Protein AF-A0A1Y3N6Y4-F1 (afdb_monomer_lite)

Structure (mmCIF, N/CA/C/O backbone):
data_AF-A0A1Y3N6Y4-F1
#
_entry.id   AF-A0A1Y3N6Y4-F1
#
loop_
_atom_site.group_PDB
_atom_site.id
_atom_site.type_symbol
_atom_site.label_atom_id
_atom_site.label_alt_id
_atom_site.label_comp_id
_atom_site.label_asym_id
_atom_site.label_entity_id
_atom_site.label_seq_id
_atom_site.pdbx_PDB_ins_code
_atom_site.Cartn_x
_atom_site.Cartn_y
_atom_site.Cartn_z
_atom_site.occupancy
_atom_site.B_iso_or_equiv
_atom_site.auth_seq_id
_atom_site.auth_comp_id
_atom_site.auth_asym_id
_atom_site.auth_atom_id
_atom_site.pdbx_PDB_model_num
ATOM 1 N N . MET A 1 1 ? 40.272 0.546 -29.015 1.00 44.47 1 MET A N 1
ATOM 2 C CA . MET A 1 1 ? 39.898 -0.706 -29.708 1.00 44.47 1 MET A CA 1
ATOM 3 C C . MET A 1 1 ? 39.137 -0.300 -30.964 1.00 44.47 1 MET A C 1
ATOM 5 O O . MET A 1 1 ? 38.100 0.332 -30.826 1.00 44.47 1 MET A O 1
ATOM 9 N N . LEU A 1 2 ? 39.699 -0.523 -32.156 1.00 45.53 2 LEU A N 1
ATOM 10 C CA . LEU A 1 2 ? 39.074 -0.150 -33.434 1.00 45.53 2 LEU A CA 1
ATOM 11 C C . LEU A 1 2 ? 37.822 -1.008 -33.664 1.00 45.53 2 LEU A C 1
ATOM 13 O O . LEU A 1 2 ? 37.915 -2.234 -33.683 1.00 45.53 2 LEU A O 1
ATOM 17 N N . ASN A 1 3 ? 36.656 -0.377 -33.812 1.00 55.53 3 ASN A N 1
ATOM 18 C CA . ASN A 1 3 ? 35.416 -1.076 -34.135 1.00 55.53 3 ASN A CA 1
ATOM 19 C C . ASN A 1 3 ? 35.205 -1.036 -35.651 1.00 55.53 3 ASN A C 1
ATOM 21 O O . ASN A 1 3 ? 34.900 0.015 -36.209 1.00 55.53 3 ASN A O 1
ATOM 25 N N . ILE A 1 4 ? 35.362 -2.187 -36.309 1.00 64.62 4 ILE A N 1
ATOM 26 C CA . ILE A 1 4 ? 35.275 -2.342 -37.774 1.00 64.62 4 ILE A CA 1
ATOM 27 C C . ILE A 1 4 ? 33.942 -1.816 -38.337 1.00 64.62 4 ILE A C 1
ATOM 29 O O . ILE A 1 4 ? 33.882 -1.393 -39.485 1.00 64.62 4 ILE A O 1
ATOM 33 N N . LYS A 1 5 ? 32.879 -1.771 -37.524 1.00 63.41 5 LYS A N 1
ATOM 34 C CA . LYS A 1 5 ? 31.564 -1.248 -37.927 1.00 63.41 5 LYS A CA 1
ATOM 35 C C . LYS A 1 5 ? 31.544 0.255 -38.235 1.00 63.41 5 LYS A C 1
ATOM 37 O O . LYS A 1 5 ? 30.592 0.709 -38.857 1.00 63.41 5 LYS A O 1
ATOM 42 N N . ASN A 1 6 ? 32.563 1.001 -37.811 1.00 61.62 6 ASN A N 1
ATOM 43 C CA . ASN A 1 6 ? 32.658 2.448 -38.022 1.00 61.62 6 ASN A CA 1
ATOM 44 C C . ASN A 1 6 ? 33.481 2.814 -39.269 1.00 61.62 6 ASN A C 1
ATOM 46 O O . ASN A 1 6 ? 33.721 3.995 -39.510 1.00 61.62 6 ASN A O 1
ATOM 50 N N . LEU A 1 7 ? 33.944 1.816 -40.030 1.00 70.38 7 LEU A N 1
ATOM 51 C CA . LEU A 1 7 ? 34.684 2.018 -41.269 1.00 70.38 7 LEU A CA 1
ATOM 52 C C . LEU A 1 7 ? 33.708 2.054 -42.444 1.00 70.38 7 LEU A C 1
ATOM 54 O O . LEU A 1 7 ? 32.977 1.091 -42.681 1.00 70.38 7 LEU A O 1
ATOM 58 N N . MET A 1 8 ? 33.711 3.155 -43.191 1.00 73.81 8 MET A N 1
ATOM 59 C CA . MET A 1 8 ? 33.055 3.214 -44.497 1.00 73.81 8 MET A CA 1
ATOM 60 C C . MET A 1 8 ? 34.113 3.037 -45.574 1.00 73.81 8 MET A C 1
ATOM 62 O O . MET A 1 8 ? 34.972 3.897 -45.730 1.00 73.81 8 MET A O 1
ATOM 66 N N . PHE A 1 9 ? 34.050 1.931 -46.308 1.00 75.31 9 PHE A N 1
ATOM 67 C CA . PHE A 1 9 ? 34.913 1.707 -47.463 1.00 75.31 9 PHE A CA 1
ATOM 68 C C . PHE A 1 9 ? 34.313 2.386 -48.686 1.00 75.31 9 PHE A C 1
ATOM 70 O O . PHE A 1 9 ? 33.106 2.283 -48.930 1.00 75.31 9 PHE A O 1
ATOM 77 N N . PHE A 1 10 ? 35.151 3.057 -49.462 1.00 75.38 10 PHE A N 1
ATOM 78 C CA . PHE A 1 10 ? 34.744 3.667 -50.719 1.00 75.38 10 PHE A CA 1
ATOM 79 C C . PHE A 1 10 ? 35.760 3.346 -51.810 1.00 75.38 10 PHE A C 1
ATOM 81 O O . PHE A 1 10 ? 36.946 3.144 -51.551 1.00 75.38 10 PHE A O 1
ATOM 88 N N . LYS A 1 11 ? 35.268 3.280 -53.046 1.00 80.00 11 LYS A N 1
ATOM 89 C CA . LYS A 1 11 ? 36.078 3.041 -54.234 1.00 80.00 11 LYS A CA 1
ATOM 90 C C . LYS A 1 11 ? 35.907 4.210 -55.186 1.00 80.00 11 LYS A C 1
ATOM 92 O O . LYS A 1 11 ? 34.785 4.606 -55.499 1.00 80.00 11 LYS A O 1
ATOM 97 N N . LEU A 1 12 ? 37.029 4.759 -55.622 1.00 75.12 12 LEU A N 1
ATOM 98 C CA . LEU A 1 12 ? 37.079 5.808 -56.622 1.00 75.12 12 LEU A CA 1
ATOM 99 C C . LEU A 1 12 ? 37.085 5.160 -58.004 1.00 75.12 12 LEU A C 1
ATOM 101 O O . LEU A 1 12 ? 37.976 4.381 -58.339 1.00 75.12 12 LEU A O 1
ATOM 105 N N . GLU A 1 13 ? 36.073 5.487 -58.800 1.00 77.50 13 GLU A N 1
ATOM 106 C CA . GLU A 1 13 ? 35.940 5.037 -60.181 1.00 77.50 13 GLU A CA 1
ATOM 107 C C . GLU A 1 13 ? 35.830 6.266 -61.082 1.00 77.50 13 GLU A C 1
ATOM 109 O O . GLU A 1 13 ? 35.115 7.220 -60.770 1.00 77.50 13 GLU A O 1
ATOM 114 N N . MET A 1 14 ? 36.570 6.262 -62.190 1.00 77.31 14 MET A N 1
ATOM 115 C CA . MET A 1 14 ? 36.505 7.324 -63.188 1.00 77.31 14 MET A CA 1
ATOM 116 C C . MET A 1 14 ? 35.692 6.870 -64.387 1.00 77.31 14 MET A C 1
ATOM 118 O O . MET A 1 14 ? 35.867 5.766 -64.893 1.00 77.31 14 MET A O 1
ATOM 122 N N . ASN A 1 15 ? 34.810 7.757 -64.840 1.00 74.19 15 ASN A N 1
ATOM 123 C CA . ASN A 1 15 ? 33.942 7.495 -65.980 1.00 74.19 15 ASN A CA 1
ATOM 124 C C . ASN A 1 15 ? 34.682 7.649 -67.324 1.00 74.19 15 ASN A C 1
ATOM 126 O O . ASN A 1 15 ? 34.325 7.000 -68.300 1.00 74.19 15 ASN A O 1
ATOM 130 N N . ASP A 1 16 ? 35.727 8.485 -67.378 1.00 72.56 16 ASP A N 1
ATOM 131 C CA . ASP A 1 16 ? 36.576 8.667 -68.562 1.00 72.56 16 ASP A CA 1
ATOM 132 C C . ASP A 1 16 ? 37.909 7.932 -68.383 1.00 72.56 16 ASP A C 1
ATOM 134 O O . ASP A 1 16 ? 38.887 8.470 -67.862 1.00 72.56 16 ASP A O 1
ATOM 138 N N . THR A 1 17 ? 37.933 6.670 -68.803 1.00 75.00 17 THR A N 1
ATOM 139 C CA . THR A 1 17 ? 39.130 5.821 -68.738 1.00 75.00 17 THR A CA 1
ATOM 140 C C . THR A 1 17 ? 40.128 6.091 -69.865 1.00 75.00 17 THR A C 1
ATOM 142 O O . THR A 1 17 ? 41.213 5.518 -69.848 1.00 75.00 17 THR A O 1
ATOM 145 N N . TYR A 1 18 ? 39.769 6.898 -70.872 1.00 71.44 18 TYR A N 1
ATOM 146 C CA . TYR A 1 18 ? 40.630 7.156 -72.032 1.00 71.44 18 TYR A CA 1
ATOM 147 C C . TYR A 1 18 ? 41.532 8.367 -71.816 1.00 71.44 18 TYR A C 1
ATOM 149 O O . TYR A 1 18 ? 42.693 8.341 -72.221 1.00 71.44 18 TYR A O 1
ATOM 157 N N . ASN A 1 19 ? 41.013 9.411 -71.167 1.00 72.50 19 ASN A N 1
ATOM 158 C CA . ASN A 1 19 ? 41.746 10.663 -70.973 1.00 72.50 19 ASN A CA 1
ATOM 159 C C . ASN A 1 19 ? 42.330 10.815 -69.569 1.00 72.50 19 ASN A C 1
ATOM 161 O O . ASN A 1 19 ? 42.975 11.823 -69.279 1.00 72.50 19 ASN A O 1
ATOM 165 N N . THR A 1 20 ? 42.097 9.861 -68.665 1.00 68.06 20 THR A N 1
ATOM 166 C CA . THR A 1 20 ? 42.632 9.939 -67.306 1.00 68.06 20 THR A CA 1
ATOM 167 C C . THR A 1 20 ? 43.197 8.611 -66.832 1.00 68.06 20 THR A C 1
ATOM 169 O O . THR A 1 20 ? 42.613 7.550 -67.027 1.00 68.06 20 THR A O 1
ATOM 172 N N . GLU A 1 21 ? 44.349 8.689 -66.171 1.00 74.69 21 GLU A N 1
ATOM 173 C CA . GLU A 1 21 ? 45.036 7.554 -65.569 1.00 74.69 21 GLU A CA 1
ATOM 174 C C . GLU A 1 21 ? 45.187 7.815 -64.064 1.00 74.69 21 GLU A C 1
ATOM 176 O O . GLU A 1 21 ? 45.901 8.731 -63.650 1.00 74.69 21 GLU A O 1
ATOM 181 N N . ILE A 1 22 ? 44.515 7.014 -63.231 1.00 69.44 22 ILE A N 1
ATOM 182 C CA . ILE A 1 22 ? 44.692 7.067 -61.775 1.00 69.44 22 ILE A CA 1
ATOM 183 C C . ILE A 1 22 ? 45.918 6.232 -61.411 1.00 69.44 22 ILE A C 1
ATOM 185 O O . ILE A 1 22 ? 45.935 5.018 -61.612 1.00 69.44 22 ILE A O 1
ATOM 189 N N . LYS A 1 23 ? 46.939 6.868 -60.832 1.00 66.12 23 LYS A N 1
ATOM 190 C CA . LYS A 1 23 ? 48.131 6.180 -60.312 1.00 66.12 23 LYS A CA 1
ATOM 191 C C . LYS A 1 23 ? 48.070 6.106 -58.792 1.00 66.12 23 LYS A C 1
ATOM 193 O O . LYS A 1 23 ? 48.340 7.095 -58.115 1.00 66.12 23 LYS A O 1
ATOM 198 N N . GLY A 1 24 ? 47.731 4.934 -58.260 1.00 72.06 24 GLY A N 1
ATOM 199 C CA . GLY A 1 24 ? 47.673 4.686 -56.818 1.00 72.06 24 GLY A CA 1
ATOM 200 C C . GLY A 1 24 ? 46.614 3.658 -56.429 1.00 72.06 24 GLY A C 1
ATOM 201 O O . GLY A 1 24 ? 46.057 2.973 -57.283 1.00 72.06 24 GLY A O 1
ATOM 202 N N . GLN A 1 25 ? 46.349 3.552 -55.126 1.00 72.69 25 GLN A N 1
ATOM 203 C CA . GLN A 1 25 ? 45.222 2.773 -54.614 1.00 72.69 25 GLN A CA 1
ATOM 204 C C . GLN A 1 25 ? 43.909 3.513 -54.906 1.00 72.69 25 GLN A C 1
ATOM 206 O O . GLN A 1 25 ? 43.821 4.723 -54.719 1.00 72.69 25 GLN A O 1
ATOM 211 N N . THR A 1 26 ? 42.901 2.789 -55.394 1.00 77.75 26 THR A N 1
ATOM 212 C CA . THR A 1 26 ? 41.562 3.326 -55.710 1.00 77.75 26 THR A CA 1
ATOM 213 C C . THR A 1 26 ? 40.536 3.049 -54.615 1.00 77.75 26 THR A C 1
ATOM 215 O O . THR A 1 26 ? 39.410 3.529 -54.697 1.00 77.75 26 THR A O 1
ATOM 218 N N . GLU A 1 27 ? 40.899 2.237 -53.627 1.00 80.00 27 GLU A N 1
ATOM 219 C CA . GLU A 1 27 ? 40.059 1.848 -52.498 1.00 80.00 27 GLU A CA 1
ATOM 220 C C . GLU A 1 27 ? 40.639 2.458 -51.227 1.00 80.00 27 GLU A C 1
ATOM 222 O O . GLU A 1 27 ? 41.848 2.367 -51.006 1.00 80.00 27 GLU A O 1
ATOM 227 N N . ASP A 1 28 ? 39.786 3.071 -50.410 1.00 81.81 28 ASP A N 1
ATOM 228 C CA . ASP A 1 28 ? 40.176 3.645 -49.122 1.00 81.81 28 ASP A CA 1
ATOM 229 C C . ASP A 1 28 ? 39.022 3.561 -48.111 1.00 81.81 28 ASP A C 1
ATOM 231 O O . ASP A 1 28 ? 37.945 3.016 -48.401 1.00 81.81 28 ASP A O 1
ATOM 235 N N . TYR A 1 29 ? 39.247 4.078 -46.906 1.00 76.12 29 TYR A N 1
ATOM 236 C CA . TYR A 1 29 ? 38.281 4.062 -45.822 1.00 76.12 29 TYR A CA 1
ATOM 237 C C . TYR A 1 29 ? 38.124 5.429 -45.151 1.00 76.12 29 TYR A C 1
ATOM 239 O O . TYR A 1 29 ? 39.061 6.202 -44.964 1.00 76.12 29 TYR A O 1
ATOM 247 N N . CYS A 1 30 ? 36.900 5.714 -44.720 1.00 73.50 30 CYS A N 1
ATOM 248 C CA . CYS A 1 30 ? 36.637 6.767 -43.753 1.00 73.50 30 CYS A CA 1
ATOM 249 C C . CYS A 1 30 ? 36.581 6.165 -42.352 1.00 73.50 30 CYS A C 1
ATOM 251 O O . CYS A 1 30 ? 35.946 5.127 -42.138 1.00 73.50 30 CYS A O 1
ATOM 253 N N . PHE A 1 31 ? 37.211 6.845 -41.398 1.00 69.44 31 PHE A N 1
ATOM 254 C CA . PHE A 1 31 ? 37.114 6.541 -39.979 1.00 69.44 31 PHE A CA 1
ATOM 255 C C . PHE A 1 31 ? 36.427 7.706 -39.260 1.00 69.44 31 PHE A C 1
ATOM 257 O O . PHE A 1 31 ? 36.941 8.825 -39.212 1.00 69.44 31 PHE A O 1
ATOM 264 N N . GLU A 1 32 ? 35.242 7.436 -38.707 1.00 76.75 32 GLU A N 1
ATOM 265 C CA . GLU A 1 32 ? 34.380 8.441 -38.072 1.00 76.75 32 GLU A CA 1
ATOM 266 C C . GLU A 1 32 ? 34.060 9.615 -39.020 1.00 76.75 32 GLU A C 1
ATOM 268 O O . GLU A 1 32 ? 33.316 9.445 -39.982 1.00 76.75 32 GLU A O 1
ATOM 273 N N . THR A 1 33 ? 34.598 10.810 -38.756 1.00 70.19 33 THR A N 1
ATOM 274 C CA . THR A 1 33 ? 34.368 12.033 -39.547 1.00 70.19 33 THR A CA 1
ATOM 275 C C . THR A 1 33 ? 35.550 12.412 -40.435 1.00 70.19 33 THR A C 1
ATOM 277 O O . THR A 1 33 ? 35.517 13.456 -41.088 1.00 70.19 33 THR A O 1
ATOM 280 N N . LYS A 1 34 ? 36.604 11.591 -40.464 1.00 67.31 34 LYS A N 1
ATOM 281 C CA . LYS A 1 34 ? 37.800 11.829 -41.272 1.00 67.31 34 LYS A CA 1
ATOM 282 C C . LYS A 1 34 ? 37.919 10.738 -42.325 1.00 67.31 34 LYS A C 1
ATOM 284 O O . LYS A 1 34 ? 37.966 9.556 -42.002 1.00 67.31 34 LYS A O 1
ATOM 289 N N . CYS A 1 35 ? 37.977 11.144 -43.583 1.00 69.50 35 CYS A N 1
ATOM 290 C CA . CYS A 1 35 ? 38.334 10.256 -44.677 1.00 69.50 35 CYS A CA 1
ATOM 291 C C . CYS A 1 35 ? 39.804 10.485 -45.000 1.00 69.50 35 CYS A C 1
ATOM 293 O O . CYS A 1 35 ? 40.203 11.624 -45.258 1.00 69.50 35 CYS A O 1
ATOM 295 N N . GLU A 1 36 ? 40.602 9.423 -44.954 1.00 71.12 36 GLU A N 1
ATOM 296 C CA . GLU A 1 36 ? 41.909 9.451 -45.594 1.00 71.12 36 GLU A CA 1
ATOM 297 C C . GLU A 1 36 ? 41.654 9.227 -47.084 1.00 71.12 36 GLU A C 1
ATOM 299 O O . GLU A 1 36 ? 40.855 8.379 -47.475 1.00 71.12 36 GLU A O 1
ATOM 304 N N . LEU A 1 37 ? 42.206 10.113 -47.909 1.00 72.00 37 LEU A N 1
ATOM 305 C CA . LEU A 1 37 ? 42.212 9.911 -49.348 1.00 72.00 37 LEU A CA 1
ATOM 306 C C . LEU A 1 37 ? 43.508 9.187 -49.704 1.00 72.00 37 LEU A C 1
ATOM 308 O O . LEU A 1 37 ? 44.543 9.498 -49.094 1.00 72.00 37 LEU A O 1
ATOM 312 N N . PRO A 1 38 ? 43.491 8.314 -50.729 1.00 68.75 38 PRO A N 1
ATOM 313 C CA . PRO A 1 38 ? 44.690 7.620 -51.143 1.00 68.75 38 PRO A CA 1
ATOM 314 C C . PRO A 1 38 ? 45.782 8.632 -51.448 1.00 68.75 38 PRO A C 1
ATOM 316 O O . PRO A 1 38 ? 45.531 9.704 -52.005 1.00 68.75 38 PRO A O 1
ATOM 319 N N . ASN A 1 39 ? 47.017 8.296 -51.090 1.00 60.59 39 ASN A N 1
ATOM 320 C CA . ASN A 1 39 ? 48.148 9.171 -51.349 1.00 60.59 39 ASN A CA 1
ATOM 321 C C . ASN A 1 39 ? 48.461 9.182 -52.855 1.00 60.59 39 ASN A C 1
ATOM 323 O O . ASN A 1 39 ? 49.295 8.419 -53.350 1.00 60.59 39 ASN A O 1
ATOM 327 N N . PHE A 1 40 ? 47.753 10.030 -53.597 1.00 65.88 40 PHE A N 1
ATOM 328 C CA . PHE A 1 40 ? 47.981 10.253 -55.015 1.00 65.88 40 PHE A CA 1
ATOM 329 C C . PHE A 1 40 ? 49.232 11.116 -55.180 1.00 65.88 40 PHE A C 1
ATOM 331 O O . PHE A 1 40 ? 49.217 12.328 -54.956 1.00 65.88 40 PHE A O 1
ATOM 338 N N . LYS A 1 41 ? 50.343 10.502 -55.600 1.00 50.25 41 LYS A N 1
ATOM 339 C CA . LYS A 1 41 ? 51.518 11.256 -56.052 1.00 50.25 41 LYS A CA 1
ATOM 340 C C . LYS A 1 41 ? 51.203 11.888 -57.406 1.00 50.25 41 LYS A C 1
ATOM 342 O O . LYS A 1 41 ? 51.359 11.244 -58.439 1.00 50.25 41 LYS A O 1
ATOM 347 N N . SER A 1 42 ? 50.794 13.152 -57.398 1.00 51.28 42 SER A N 1
ATOM 348 C CA . SER A 1 42 ? 50.676 13.961 -58.611 1.00 51.28 42 SER A CA 1
ATOM 349 C C . SER A 1 42 ? 51.370 15.314 -58.434 1.00 51.28 42 SER A C 1
ATOM 351 O O . SER A 1 42 ? 51.444 15.851 -57.328 1.00 51.28 42 SER A O 1
ATOM 353 N N . GLN A 1 43 ? 51.915 15.858 -59.523 1.00 49.69 43 GLN A N 1
ATOM 354 C CA . GLN A 1 43 ? 52.202 17.288 -59.615 1.00 49.69 43 GLN A CA 1
ATOM 355 C C . GLN A 1 43 ? 50.844 17.986 -59.738 1.00 49.69 43 GLN A C 1
ATOM 357 O O . GLN A 1 43 ? 50.223 17.946 -60.798 1.00 49.69 43 GLN A O 1
ATOM 362 N N . PHE A 1 44 ? 50.341 18.537 -58.634 1.00 55.53 44 PHE A N 1
ATOM 363 C CA .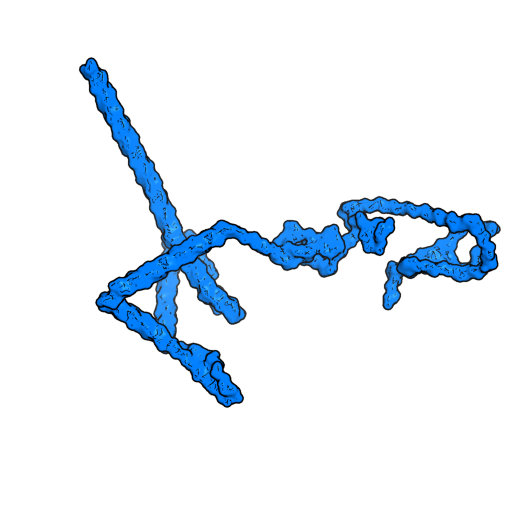 PHE A 1 44 ? 49.030 19.176 -58.611 1.00 55.53 44 PHE A CA 1
ATOM 364 C C . PHE A 1 44 ? 49.052 20.461 -59.441 1.00 55.53 44 PHE A C 1
ATOM 366 O O . PHE A 1 44 ? 49.795 21.392 -59.138 1.00 55.53 44 PHE A O 1
ATOM 373 N N . TRP A 1 45 ? 48.194 20.524 -60.453 1.00 55.50 45 TRP A N 1
ATOM 374 C CA . TRP A 1 45 ? 47.760 21.787 -61.034 1.00 55.50 45 TRP A CA 1
ATOM 375 C C . TRP A 1 45 ? 46.528 22.231 -60.248 1.00 55.50 45 TRP A C 1
ATOM 377 O O . TRP A 1 45 ? 45.585 21.458 -60.078 1.00 55.50 45 TRP A O 1
ATOM 387 N N . GLN A 1 46 ? 46.550 23.446 -59.701 1.00 50.81 46 GLN A N 1
ATOM 388 C CA . GLN A 1 46 ? 45.389 24.005 -59.021 1.00 50.81 46 GLN A CA 1
ATOM 389 C C . GLN A 1 46 ? 44.317 24.283 -60.076 1.00 50.81 46 GLN A C 1
ATOM 391 O O . GLN A 1 46 ? 44.425 25.225 -60.852 1.00 50.81 46 GLN A O 1
ATOM 396 N N . PHE A 1 47 ? 43.301 23.433 -60.128 1.00 59.59 47 PHE A N 1
ATOM 397 C CA . PHE A 1 47 ? 42.141 23.669 -60.973 1.00 59.59 47 PHE A CA 1
ATOM 398 C C . PHE A 1 47 ? 41.296 24.795 -60.358 1.00 59.59 47 PHE A C 1
ATOM 400 O O . PHE A 1 47 ? 40.928 24.738 -59.180 1.00 59.59 47 PHE A O 1
ATOM 407 N N . GLU A 1 48 ? 41.019 25.836 -61.141 1.00 52.47 48 GLU A N 1
ATOM 408 C CA . GLU A 1 48 ? 40.050 26.870 -60.782 1.00 52.47 48 GLU A CA 1
ATOM 409 C C . GLU A 1 48 ? 38.646 26.237 -60.831 1.00 52.47 48 GLU A C 1
ATOM 411 O O . GLU A 1 48 ? 38.211 25.791 -61.890 1.00 52.47 48 GLU A O 1
ATOM 416 N N . ASN A 1 49 ? 37.951 26.195 -59.685 1.00 51.47 49 ASN A N 1
ATOM 417 C CA . ASN A 1 49 ? 36.607 25.615 -59.463 1.00 51.47 49 ASN A CA 1
ATOM 418 C C . ASN A 1 49 ? 36.540 24.087 -59.228 1.00 51.47 49 ASN A C 1
ATOM 420 O O . ASN A 1 49 ? 35.961 23.343 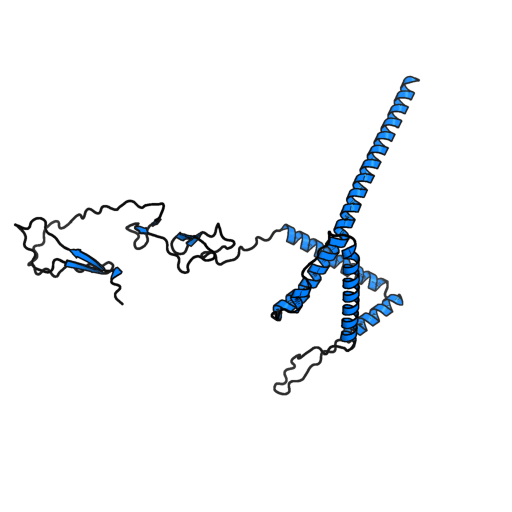-60.014 1.00 51.47 49 ASN A O 1
ATOM 424 N N . ASN A 1 50 ? 37.050 23.624 -58.079 1.00 57.03 50 ASN A N 1
ATOM 425 C CA . ASN A 1 50 ? 36.984 22.218 -57.635 1.00 57.03 50 ASN A CA 1
ATOM 426 C C . ASN A 1 50 ? 35.770 21.887 -56.751 1.00 57.03 50 ASN A C 1
ATOM 428 O O . ASN A 1 50 ? 35.896 21.157 -55.767 1.00 57.03 50 ASN A O 1
ATOM 432 N N . GLU A 1 51 ? 34.593 22.422 -57.061 1.00 66.81 51 GLU A N 1
ATOM 433 C CA . GLU A 1 51 ? 33.370 22.011 -56.367 1.00 66.81 51 GLU A CA 1
ATOM 434 C C . GLU A 1 51 ? 32.748 20.813 -57.090 1.00 66.81 51 GLU A C 1
ATOM 436 O O . GLU A 1 51 ? 32.261 20.924 -58.213 1.00 66.81 51 GLU A O 1
ATOM 441 N N . TYR A 1 52 ? 32.782 19.640 -56.451 1.00 58.75 52 TYR A N 1
ATOM 442 C CA . TYR A 1 52 ? 32.145 18.431 -56.971 1.00 58.75 52 TYR A CA 1
ATOM 443 C C . TYR A 1 52 ? 30.854 18.143 -56.202 1.00 58.75 52 TYR A C 1
ATOM 445 O O . TYR A 1 52 ? 30.873 17.818 -55.012 1.00 58.75 52 TYR A O 1
ATOM 453 N N . HIS A 1 53 ? 29.712 18.253 -56.881 1.00 66.50 53 HIS A N 1
ATOM 454 C CA . HIS A 1 53 ? 28.411 17.953 -56.292 1.00 66.50 53 HIS A CA 1
ATOM 455 C C . HIS A 1 53 ? 28.147 16.448 -56.322 1.00 66.50 53 HIS A C 1
ATOM 457 O O . HIS A 1 53 ? 27.953 15.859 -57.383 1.00 66.50 53 HIS A O 1
ATOM 463 N N . ILE A 1 54 ? 28.090 15.824 -55.147 1.00 69.69 54 ILE A N 1
ATOM 464 C CA . ILE A 1 54 ? 27.689 14.422 -55.012 1.00 69.69 54 ILE A CA 1
ATOM 465 C C . ILE A 1 54 ? 26.159 14.370 -54.860 1.00 69.69 54 ILE A C 1
ATOM 467 O O . ILE A 1 54 ? 25.638 14.845 -53.847 1.00 69.69 54 ILE A O 1
ATOM 471 N N . PRO A 1 55 ? 25.405 13.805 -55.823 1.00 73.88 55 PRO A N 1
ATOM 472 C CA . PRO A 1 55 ? 23.959 13.682 -55.697 1.00 73.88 55 PRO A CA 1
ATOM 473 C C . PRO A 1 55 ? 23.608 12.572 -54.698 1.00 73.88 55 PRO A C 1
ATOM 475 O O . PRO A 1 55 ? 23.686 11.383 -55.003 1.00 73.88 55 PRO A O 1
ATOM 478 N N . ILE A 1 56 ? 23.195 12.954 -53.489 1.00 76.94 56 ILE A N 1
ATOM 479 C CA . ILE A 1 56 ? 22.747 12.013 -52.456 1.00 76.94 56 ILE A CA 1
ATOM 480 C C . ILE A 1 56 ? 21.221 11.891 -52.514 1.00 76.94 56 ILE A C 1
ATOM 482 O O . ILE A 1 56 ? 20.500 12.862 -52.289 1.00 76.94 56 ILE A O 1
ATOM 486 N N . LYS A 1 57 ? 20.709 10.679 -52.767 1.00 84.44 57 LYS A N 1
ATOM 487 C CA . LYS A 1 57 ? 19.274 10.370 -52.665 1.00 84.44 57 LYS A CA 1
ATOM 488 C C . LYS A 1 57 ? 18.973 9.692 -51.330 1.00 84.44 57 LYS A C 1
ATOM 490 O O . LYS A 1 57 ? 19.268 8.511 -51.145 1.00 84.44 57 LYS A O 1
ATOM 495 N N . ILE A 1 58 ? 18.352 10.427 -50.411 1.00 84.44 58 ILE A N 1
ATOM 496 C CA . ILE A 1 58 ? 17.906 9.895 -49.117 1.00 84.44 58 ILE A CA 1
ATOM 497 C C . ILE A 1 58 ? 16.610 9.103 -49.332 1.00 84.44 58 ILE A C 1
ATOM 499 O O . ILE A 1 58 ? 15.648 9.615 -49.903 1.00 84.44 58 ILE A O 1
ATOM 503 N N . LYS A 1 59 ? 16.588 7.837 -48.903 1.00 88.44 59 LYS A N 1
ATOM 504 C CA . LYS A 1 59 ? 15.370 7.012 -48.934 1.00 88.44 59 LYS A CA 1
ATOM 505 C C . LYS A 1 59 ? 14.385 7.487 -47.866 1.00 88.44 59 LYS A C 1
ATOM 507 O O . LYS A 1 59 ? 14.795 7.837 -46.762 1.00 88.44 59 LYS A O 1
ATOM 512 N N . GLU A 1 60 ? 13.095 7.453 -48.185 1.00 94.62 60 GLU A N 1
ATOM 513 C CA . GLU A 1 60 ? 12.044 7.812 -47.233 1.00 94.62 60 GLU A CA 1
ATOM 514 C C . GLU A 1 60 ? 12.012 6.868 -46.025 1.00 94.62 60 GLU A C 1
ATOM 516 O O . GLU A 1 60 ? 12.251 5.660 -46.123 1.00 94.62 60 GLU A O 1
ATOM 521 N N . CYS A 1 61 ? 11.703 7.446 -44.866 1.00 95.44 61 CYS A N 1
ATOM 522 C CA . CYS A 1 61 ? 11.618 6.728 -43.608 1.00 95.44 61 CYS A CA 1
ATOM 523 C C . CYS A 1 61 ? 10.300 5.970 -43.493 1.00 95.44 61 CYS A C 1
ATOM 525 O O . CYS A 1 61 ? 9.237 6.583 -43.561 1.00 95.44 61 CYS A O 1
ATOM 527 N N . ASN A 1 62 ? 10.338 4.667 -43.208 1.00 96.38 62 ASN A N 1
ATOM 528 C CA . ASN A 1 62 ? 9.116 3.960 -42.835 1.00 96.38 62 ASN A CA 1
ATOM 529 C C . ASN A 1 62 ? 8.722 4.319 -41.392 1.00 96.38 62 ASN A C 1
ATOM 531 O O . ASN A 1 62 ? 9.224 3.720 -40.436 1.00 96.38 62 ASN A O 1
ATOM 535 N N . SER A 1 63 ? 7.793 5.266 -41.251 1.00 94.12 63 SER A N 1
ATOM 536 C CA . SER A 1 63 ? 7.336 5.808 -39.964 1.00 94.12 63 SER A CA 1
ATOM 537 C C . SER A 1 63 ? 6.652 4.790 -39.047 1.00 94.12 63 SER A C 1
ATOM 539 O O . SER A 1 63 ? 6.453 5.082 -37.874 1.00 94.12 63 SER A O 1
ATOM 541 N N . SER A 1 64 ? 6.290 3.600 -39.546 1.00 93.94 64 SER A N 1
ATOM 542 C CA . SER A 1 64 ? 5.702 2.546 -38.703 1.00 93.94 64 SER A CA 1
ATOM 543 C C . SER A 1 64 ? 6.741 1.782 -37.876 1.00 93.94 64 SER A C 1
ATOM 545 O O . SER A 1 64 ? 6.409 1.254 -36.818 1.00 93.94 64 SER A O 1
ATOM 547 N N . LYS A 1 65 ? 7.997 1.724 -38.341 1.00 92.94 65 LYS A N 1
ATOM 548 C CA . LYS A 1 65 ? 9.075 0.943 -37.710 1.00 92.94 65 LYS A CA 1
ATOM 549 C C . LYS A 1 65 ? 10.227 1.805 -37.197 1.00 92.94 65 LYS A C 1
ATOM 551 O O . LYS A 1 65 ? 10.893 1.416 -36.241 1.00 92.94 65 LYS A O 1
ATOM 556 N N . TYR A 1 66 ? 10.482 2.942 -37.839 1.00 95.31 66 TYR A N 1
ATOM 557 C CA . TYR A 1 66 ? 11.640 3.786 -37.565 1.00 95.31 66 TYR A CA 1
ATOM 558 C C . TYR A 1 66 ? 11.221 5.187 -37.140 1.00 95.31 66 TYR A C 1
ATOM 560 O O . TYR A 1 66 ? 10.206 5.716 -37.594 1.00 95.31 66 TYR A O 1
ATOM 568 N N . ILE A 1 67 ? 12.055 5.805 -36.308 1.00 95.62 67 ILE A N 1
ATOM 569 C CA . ILE A 1 67 ? 11.907 7.199 -35.901 1.00 95.62 67 ILE A CA 1
ATOM 570 C C . ILE A 1 67 ? 12.853 8.039 -36.752 1.00 95.62 67 ILE A C 1
ATOM 572 O O . ILE A 1 67 ? 14.026 7.696 -36.897 1.00 95.62 67 ILE A O 1
ATOM 576 N N . TYR A 1 68 ? 12.335 9.131 -37.315 1.00 95.62 68 TYR A N 1
ATOM 577 C CA . TYR A 1 68 ? 13.100 10.067 -38.134 1.00 95.62 68 TYR A CA 1
ATOM 578 C C . TYR A 1 68 ? 13.521 11.291 -37.311 1.00 95.62 68 TYR A C 1
ATOM 580 O O . TYR A 1 68 ? 12.757 12.251 -37.175 1.00 95.62 68 TYR A O 1
ATOM 588 N N . GLN A 1 69 ? 14.728 11.260 -36.742 1.00 94.88 69 GLN A N 1
ATOM 589 C CA . GLN A 1 69 ? 15.260 12.352 -35.914 1.00 94.88 69 GLN A CA 1
ATOM 590 C C . GLN A 1 69 ? 16.788 12.472 -36.020 1.00 94.88 69 GLN A C 1
ATOM 592 O O . GLN A 1 69 ? 17.457 11.613 -36.593 1.00 94.88 69 GLN A O 1
ATOM 597 N N . TYR A 1 70 ? 17.344 13.572 -35.512 1.00 92.38 70 TYR A N 1
ATOM 598 C CA . TYR A 1 70 ? 18.793 13.775 -35.435 1.00 92.38 70 TYR A CA 1
ATOM 599 C C . TYR A 1 70 ? 19.369 12.877 -34.335 1.00 92.38 70 TYR A C 1
ATOM 601 O O . TYR A 1 70 ? 18.924 12.968 -33.192 1.00 92.38 70 TYR A O 1
ATOM 609 N N . LYS A 1 71 ? 20.325 12.005 -34.676 1.00 88.06 71 LYS A N 1
ATOM 610 C CA . LYS A 1 71 ? 20.971 11.091 -33.714 1.00 88.06 71 LYS A CA 1
ATOM 611 C C . LYS A 1 71 ? 22.449 11.401 -33.503 1.00 88.06 71 LYS A C 1
ATOM 613 O O . LYS A 1 71 ? 22.888 11.520 -32.368 1.00 88.06 71 LYS A O 1
ATOM 618 N N . GLU A 1 72 ? 23.200 11.532 -34.594 1.00 86.06 72 GLU A N 1
ATOM 619 C CA . GLU A 1 72 ? 24.662 11.700 -34.554 1.00 86.06 72 GLU A CA 1
ATOM 620 C C . GLU A 1 72 ? 25.100 13.140 -34.841 1.00 86.06 72 GLU A C 1
ATOM 622 O O . GLU A 1 72 ? 26.075 13.618 -34.271 1.00 86.06 72 GLU A O 1
ATOM 627 N N . SER A 1 73 ? 24.370 13.858 -35.700 1.00 86.50 73 SER A N 1
ATOM 628 C CA . SER A 1 73 ? 24.644 15.260 -36.022 1.00 86.50 73 SER A CA 1
ATOM 629 C C . SER A 1 73 ? 23.351 16.051 -36.186 1.00 86.50 73 SER A C 1
ATOM 631 O O . SER A 1 73 ? 22.311 15.485 -36.518 1.00 86.50 73 SER A O 1
ATOM 633 N N . ASN A 1 74 ? 23.427 17.371 -36.016 1.00 90.12 74 ASN A N 1
ATOM 634 C CA . ASN A 1 74 ? 22.299 18.286 -36.234 1.00 90.12 74 ASN A CA 1
ATOM 635 C C . ASN A 1 74 ? 22.047 18.586 -37.723 1.00 90.12 74 ASN A C 1
ATOM 637 O O . ASN A 1 74 ? 21.111 19.309 -38.057 1.00 90.12 74 ASN A O 1
ATOM 641 N N . ASN A 1 75 ? 22.877 18.042 -38.618 1.00 86.50 75 ASN A N 1
ATOM 642 C CA . ASN A 1 75 ? 22.841 18.356 -40.045 1.00 86.50 75 ASN A CA 1
ATOM 643 C C . ASN A 1 75 ? 21.915 17.406 -40.809 1.00 86.50 75 ASN A C 1
ATOM 645 O O . ASN A 1 75 ? 21.179 17.839 -41.692 1.00 86.50 75 ASN A O 1
ATOM 649 N N . PHE A 1 76 ? 21.888 16.123 -40.430 1.00 86.81 76 PHE A N 1
ATOM 650 C CA . PHE A 1 76 ? 21.083 15.106 -41.107 1.00 86.81 76 PHE A CA 1
ATOM 651 C C . PHE A 1 76 ? 20.252 14.295 -40.118 1.00 86.81 76 PHE A C 1
ATOM 653 O O . PHE A 1 76 ? 20.773 13.710 -39.168 1.00 86.81 76 PHE A O 1
ATOM 660 N N . LYS A 1 77 ? 18.941 14.234 -40.365 1.00 90.38 77 LYS A N 1
ATOM 661 C CA . LYS A 1 77 ? 18.055 13.301 -39.666 1.00 90.38 77 LYS A CA 1
ATOM 662 C C . LYS A 1 77 ? 18.259 11.911 -40.246 1.00 90.38 77 LYS A C 1
ATOM 664 O O . LYS A 1 77 ? 18.331 11.750 -41.463 1.00 90.38 77 LYS A O 1
ATOM 669 N N . SER A 1 78 ? 18.306 10.911 -39.380 1.00 92.06 78 SER A N 1
ATOM 670 C CA . SER A 1 78 ? 18.401 9.515 -39.782 1.00 92.06 78 SER A CA 1
ATOM 671 C C . SER A 1 78 ? 17.181 8.739 -39.298 1.00 92.06 78 SER A C 1
ATOM 673 O O . SER A 1 78 ? 16.518 9.098 -38.324 1.00 92.06 78 SER A O 1
ATOM 675 N N . CYS A 1 79 ? 16.857 7.678 -40.030 1.00 94.75 79 CYS A N 1
ATOM 676 C CA . CYS A 1 79 ? 15.866 6.693 -39.625 1.00 94.75 79 CYS A CA 1
ATOM 677 C C . CYS A 1 79 ? 16.537 5.647 -38.760 1.00 94.75 79 CYS A C 1
ATOM 679 O O . CYS A 1 79 ? 17.444 4.961 -39.233 1.00 94.75 79 CYS A O 1
ATOM 681 N N . TYR A 1 80 ? 16.079 5.472 -37.528 1.00 94.88 80 TYR A N 1
ATOM 682 C CA . TYR A 1 80 ? 16.641 4.442 -36.666 1.00 94.88 80 TYR A CA 1
ATOM 683 C C . TYR A 1 80 ? 15.589 3.762 -35.797 1.00 94.88 80 TYR A C 1
ATOM 685 O O . TYR A 1 80 ? 14.457 4.227 -35.661 1.00 94.88 80 TYR A O 1
ATOM 693 N N . THR A 1 81 ? 15.967 2.603 -35.257 1.00 95.75 81 THR A N 1
ATOM 694 C CA . THR A 1 81 ? 15.148 1.854 -34.295 1.00 95.75 81 THR A CA 1
ATOM 695 C C . THR A 1 81 ? 15.527 2.314 -32.888 1.00 95.75 81 THR A C 1
ATOM 697 O O . THR A 1 81 ? 16.721 2.273 -32.577 1.00 95.75 81 THR A O 1
ATOM 700 N N . PRO A 1 82 ? 14.572 2.782 -32.064 1.00 95.69 82 PRO A N 1
ATOM 701 C CA . PRO A 1 82 ? 14.873 3.265 -30.723 1.00 95.69 82 PRO A CA 1
ATOM 702 C C . PRO A 1 82 ? 15.503 2.162 -29.875 1.00 95.69 82 PRO A C 1
ATOM 704 O O . PRO A 1 82 ? 15.136 0.988 -29.980 1.00 95.69 82 PRO A O 1
ATOM 707 N N . TYR A 1 83 ? 16.444 2.554 -29.026 1.00 96.06 83 TYR A N 1
ATOM 708 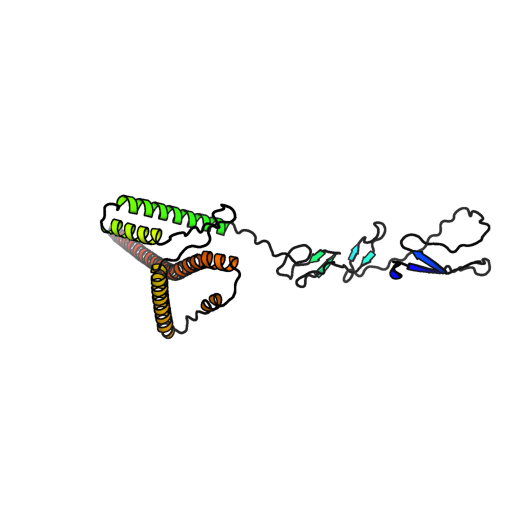C CA . TYR A 1 83 ? 17.155 1.650 -28.137 1.00 96.06 83 TYR A CA 1
ATOM 709 C C . TYR A 1 83 ? 17.162 2.201 -26.707 1.00 96.06 83 TYR A C 1
ATOM 711 O O . TYR A 1 83 ? 17.472 3.366 -26.467 1.00 96.06 83 TYR A O 1
ATOM 719 N N . CYS A 1 84 ? 16.790 1.358 -25.745 1.00 97.31 84 CYS A N 1
ATOM 720 C CA . CYS A 1 84 ? 16.692 1.724 -24.336 1.00 97.31 84 CYS A CA 1
ATOM 721 C C . CYS A 1 84 ? 17.703 0.914 -23.517 1.00 97.31 84 CYS A C 1
ATOM 723 O O . CYS A 1 84 ? 17.622 -0.317 -23.484 1.00 97.31 84 CYS A O 1
ATOM 725 N N . GLU A 1 85 ? 18.604 1.614 -22.827 1.00 96.62 85 GLU A N 1
ATOM 726 C CA . GLU A 1 85 ? 19.595 1.054 -21.912 1.00 96.62 85 GLU A CA 1
ATOM 727 C C . GLU A 1 85 ? 19.518 1.768 -20.543 1.00 96.62 85 GLU A C 1
ATOM 729 O O . GLU A 1 85 ? 19.856 2.951 -20.436 1.00 96.62 85 GLU A O 1
ATOM 734 N N . PRO A 1 86 ? 19.041 1.087 -19.481 1.00 95.56 86 PRO A N 1
ATOM 735 C CA . PRO A 1 86 ? 18.583 -0.304 -19.457 1.00 95.56 86 PRO A CA 1
ATOM 736 C C . PRO A 1 86 ? 17.275 -0.520 -20.235 1.00 95.56 86 PRO A C 1
ATOM 738 O O . PRO A 1 86 ? 16.492 0.408 -20.452 1.00 95.56 86 PRO A O 1
ATOM 741 N N . SER A 1 87 ? 17.014 -1.772 -20.619 1.00 96.94 87 SER A N 1
ATOM 742 C CA . SER A 1 87 ? 15.760 -2.146 -21.278 1.00 96.94 87 SER A CA 1
ATOM 743 C C . SER A 1 87 ? 14.545 -1.798 -20.410 1.00 96.94 87 SER A C 1
ATOM 745 O O . SER A 1 87 ? 14.585 -1.909 -19.181 1.00 96.94 87 SER A O 1
ATOM 747 N N . CYS A 1 88 ? 13.449 -1.391 -21.057 1.00 97.31 88 CYS A N 1
ATOM 748 C CA . CYS A 1 88 ? 12.190 -1.070 -20.388 1.00 97.31 88 CYS A CA 1
ATOM 749 C C . CYS A 1 88 ? 11.694 -2.263 -19.556 1.00 97.31 88 CYS A C 1
ATOM 751 O O . CYS A 1 88 ? 11.598 -3.384 -20.057 1.00 97.31 88 CYS A O 1
ATOM 753 N N . LYS A 1 89 ? 11.369 -2.035 -18.279 1.00 96.31 89 LYS A N 1
ATOM 754 C CA . LYS A 1 89 ? 10.891 -3.097 -17.379 1.00 96.31 89 LYS A CA 1
ATOM 755 C C . LYS A 1 89 ? 9.388 -3.339 -17.550 1.00 96.31 89 LYS A C 1
ATOM 757 O O . LYS A 1 89 ? 8.668 -2.492 -18.071 1.00 96.31 89 LYS A O 1
ATOM 762 N N . ASN A 1 90 ? 8.907 -4.487 -17.064 1.00 94.62 90 ASN A N 1
ATOM 763 C CA . ASN A 1 90 ? 7.478 -4.830 -16.976 1.00 94.62 90 ASN A CA 1
ATOM 764 C C . ASN A 1 90 ? 6.717 -4.740 -18.312 1.00 94.62 90 ASN A C 1
ATOM 766 O O . ASN A 1 90 ? 5.569 -4.306 -18.330 1.00 94.62 90 ASN A O 1
ATOM 770 N N . ASN A 1 91 ? 7.355 -5.149 -19.413 1.00 95.88 91 ASN A N 1
ATOM 771 C CA . ASN A 1 91 ? 6.808 -5.109 -20.775 1.00 95.88 91 ASN A CA 1
ATOM 772 C C . ASN A 1 91 ? 6.525 -3.693 -21.318 1.00 95.88 91 ASN A C 1
ATOM 774 O O . ASN A 1 91 ? 5.697 -3.533 -22.211 1.00 95.88 91 ASN A O 1
ATOM 778 N N . GLY A 1 92 ? 7.211 -2.661 -20.810 1.00 96.25 92 GLY A N 1
ATOM 779 C CA . GLY A 1 92 ? 7.173 -1.329 -21.419 1.00 96.25 92 GLY A CA 1
ATOM 780 C C . GLY A 1 92 ? 7.770 -1.320 -22.834 1.00 96.25 92 GLY A C 1
ATOM 781 O O . GLY A 1 92 ? 8.723 -2.046 -23.119 1.00 96.25 92 GLY A O 1
ATOM 782 N N . LEU A 1 93 ? 7.235 -0.475 -23.719 1.00 96.69 93 LEU A N 1
ATOM 783 C CA . LEU A 1 93 ? 7.712 -0.341 -25.103 1.00 96.69 93 LEU A CA 1
ATOM 784 C C . LEU A 1 93 ? 8.693 0.830 -25.227 1.00 96.69 93 LEU A C 1
ATOM 786 O O . LEU A 1 93 ? 8.381 1.939 -24.801 1.00 96.69 93 LEU A O 1
ATOM 790 N N . CYS A 1 94 ? 9.864 0.616 -25.830 1.00 96.88 94 CYS A N 1
ATOM 791 C CA . CYS A 1 94 ? 10.831 1.689 -26.084 1.00 96.88 94 CYS A CA 1
ATOM 792 C C . CYS A 1 94 ? 10.339 2.550 -27.258 1.00 96.88 94 CYS A C 1
ATOM 794 O O . CYS A 1 94 ? 10.344 2.104 -28.404 1.00 96.88 94 CYS A O 1
ATOM 796 N N . ILE A 1 95 ? 9.866 3.763 -26.966 1.00 95.94 95 ILE A N 1
ATOM 797 C CA . ILE A 1 95 ? 9.307 4.684 -27.973 1.00 95.94 95 ILE A CA 1
ATOM 798 C C . ILE A 1 95 ? 10.324 5.711 -28.465 1.00 95.94 95 ILE A C 1
ATOM 800 O O . ILE A 1 95 ? 10.098 6.340 -29.490 1.00 95.94 95 ILE A O 1
ATOM 804 N N . ASN A 1 96 ? 11.419 5.907 -27.732 1.00 95.44 96 ASN A N 1
ATOM 805 C CA . ASN A 1 96 ? 12.562 6.720 -28.131 1.00 95.44 96 ASN A CA 1
ATOM 806 C C . ASN A 1 96 ? 13.806 6.233 -27.370 1.00 95.44 96 ASN A C 1
ATOM 808 O O . ASN A 1 96 ? 13.674 5.446 -26.431 1.00 95.44 96 ASN A O 1
ATOM 812 N N . ASP A 1 97 ? 14.996 6.703 -27.739 1.00 95.19 97 ASP A N 1
ATOM 813 C CA . ASP A 1 97 ? 16.230 6.335 -27.052 1.00 95.19 97 ASP A CA 1
ATOM 814 C C . ASP A 1 97 ? 16.124 6.669 -25.554 1.00 95.19 97 ASP A C 1
ATOM 816 O O . ASP A 1 97 ? 15.968 7.825 -25.153 1.00 95.19 97 ASP A O 1
ATOM 820 N N . ASN A 1 98 ? 16.172 5.628 -24.720 1.00 95.44 98 ASN A N 1
ATOM 821 C CA . ASN A 1 98 ? 15.997 5.697 -23.264 1.00 95.44 98 ASN A CA 1
ATOM 822 C C . ASN A 1 98 ? 14.666 6.310 -22.780 1.00 95.44 98 ASN A C 1
ATOM 824 O O . ASN A 1 98 ? 14.611 6.851 -21.670 1.00 95.44 98 ASN A O 1
ATOM 828 N N . ILE A 1 99 ? 13.594 6.233 -23.576 1.00 96.31 99 ILE A N 1
ATOM 829 C CA . ILE A 1 99 ? 12.241 6.649 -23.179 1.00 96.31 99 ILE A CA 1
ATOM 830 C C . ILE A 1 99 ? 11.272 5.487 -23.402 1.00 96.31 99 ILE A C 1
ATOM 832 O O . ILE A 1 99 ? 11.002 5.079 -24.535 1.00 96.31 99 ILE A O 1
ATOM 836 N N . CYS A 1 100 ? 10.711 4.984 -22.304 1.00 97.50 100 CYS A N 1
ATOM 837 C CA . CYS A 1 100 ? 9.751 3.890 -22.317 1.00 97.50 100 CYS A CA 1
ATOM 838 C C . CYS A 1 100 ? 8.306 4.402 -22.233 1.00 97.50 100 CYS A C 1
ATOM 840 O O . CYS A 1 100 ? 7.982 5.287 -21.443 1.00 97.50 100 CYS A O 1
ATOM 842 N N . ASN A 1 101 ? 7.415 3.800 -23.015 1.00 97.44 101 ASN A N 1
ATOM 843 C CA . ASN A 1 101 ? 5.975 3.930 -22.865 1.00 97.44 101 ASN A CA 1
ATOM 844 C C . ASN A 1 101 ? 5.473 2.874 -21.876 1.00 97.44 101 ASN A C 1
ATOM 846 O O . ASN A 1 101 ? 5.525 1.674 -22.151 1.00 97.44 101 ASN A O 1
ATOM 850 N N . CYS A 1 102 ? 4.976 3.348 -20.736 1.00 97.12 102 CYS A N 1
ATOM 851 C CA . CYS A 1 102 ? 4.504 2.517 -19.633 1.00 97.12 102 CYS A CA 1
ATOM 852 C C . CYS A 1 102 ? 2.971 2.414 -19.555 1.00 97.12 102 CYS A C 1
ATOM 854 O O . CYS A 1 102 ? 2.474 1.898 -18.558 1.00 97.12 102 CYS A O 1
ATOM 856 N N . LYS A 1 103 ? 2.217 2.910 -20.556 1.00 96.00 103 LYS A N 1
ATOM 857 C CA . LYS A 1 103 ? 0.740 3.006 -20.512 1.00 96.00 103 LYS A CA 1
ATOM 858 C C . LYS A 1 103 ? 0.037 1.675 -20.235 1.00 96.00 103 LYS A C 1
ATOM 860 O O . LYS A 1 103 ? -0.942 1.663 -19.499 1.00 96.00 103 LYS A O 1
ATOM 865 N N . ASP A 1 104 ? 0.570 0.576 -20.761 1.00 95.31 104 ASP A N 1
ATOM 866 C CA . ASP A 1 104 ? -0.000 -0.766 -20.583 1.00 95.31 104 ASP A CA 1
ATOM 867 C C . ASP A 1 104 ? 0.564 -1.496 -19.349 1.00 95.31 104 ASP A C 1
ATOM 869 O O . ASP A 1 104 ? 0.326 -2.686 -19.143 1.00 95.31 104 ASP A O 1
ATOM 873 N N . THR A 1 105 ? 1.329 -0.796 -18.506 1.00 93.56 105 THR A N 1
ATOM 874 C CA . THR A 1 105 ? 1.996 -1.366 -17.331 1.00 93.56 105 THR A CA 1
ATOM 875 C C . THR A 1 105 ? 1.451 -0.755 -16.038 1.00 93.56 105 THR A C 1
ATOM 877 O O . THR A 1 105 ? 0.997 0.384 -16.003 1.00 93.56 105 THR A O 1
ATOM 880 N N . LYS A 1 106 ? 1.550 -1.480 -14.916 1.00 92.38 106 LYS A N 1
ATOM 881 C CA . LYS A 1 106 ? 1.188 -0.967 -13.574 1.00 92.38 106 LYS A CA 1
ATOM 882 C C . LYS A 1 106 ? 2.276 -0.077 -12.949 1.00 92.38 106 LYS A C 1
ATOM 884 O O . LYS A 1 106 ? 2.315 0.089 -11.729 1.00 92.38 106 LYS A O 1
ATOM 889 N N . LYS A 1 107 ? 3.210 0.427 -13.755 1.00 94.38 107 LYS A N 1
ATOM 890 C CA . LYS A 1 107 ? 4.408 1.143 -13.313 1.00 94.38 107 LYS A CA 1
ATOM 891 C C . LYS A 1 107 ? 4.550 2.454 -14.077 1.00 94.38 107 LYS A C 1
ATOM 893 O O . LYS A 1 107 ? 4.019 2.624 -15.166 1.00 94.38 107 LYS A O 1
ATOM 898 N N . THR A 1 108 ? 5.291 3.375 -13.489 1.00 94.75 108 THR A N 1
ATOM 899 C CA . THR A 1 108 ? 5.610 4.693 -14.030 1.00 94.75 108 THR A CA 1
ATOM 900 C C . THR A 1 108 ? 7.129 4.899 -14.055 1.00 94.75 108 THR A C 1
ATOM 902 O O . THR A 1 108 ? 7.906 3.976 -13.787 1.00 94.75 108 THR A O 1
ATOM 905 N N . GLY A 1 109 ? 7.563 6.105 -14.406 1.00 93.19 109 GLY A N 1
ATOM 906 C CA . GLY A 1 109 ? 8.971 6.483 -14.489 1.00 93.19 109 GLY A CA 1
ATOM 907 C C . GLY A 1 109 ? 9.589 6.227 -15.862 1.00 93.19 109 GLY A C 1
ATOM 908 O O . GLY A 1 109 ? 8.992 5.602 -16.737 1.00 93.19 109 GLY A O 1
ATOM 909 N N . LYS A 1 110 ? 10.818 6.718 -16.049 1.00 94.44 110 LYS A N 1
ATOM 910 C CA . LYS A 1 110 ? 11.522 6.727 -17.347 1.00 94.44 110 LYS A CA 1
ATOM 911 C C . LYS A 1 110 ? 11.689 5.329 -17.962 1.00 94.44 110 LYS A C 1
ATOM 913 O O . LYS A 1 110 ? 11.644 5.191 -19.180 1.00 94.44 110 LYS A O 1
ATOM 918 N N . PHE A 1 111 ? 11.839 4.310 -17.112 1.00 96.88 111 PHE A N 1
ATOM 919 C CA . PHE A 1 111 ? 12.074 2.915 -17.501 1.00 96.88 111 PHE A CA 1
ATOM 920 C C . PHE A 1 111 ? 10.961 1.950 -17.050 1.00 96.88 111 PHE A C 1
ATOM 922 O O . PHE A 1 111 ? 11.183 0.738 -16.997 1.00 96.88 111 PHE A O 1
ATOM 929 N N . CYS A 1 112 ? 9.780 2.468 -16.687 1.00 96.25 112 CYS A N 1
ATOM 930 C CA . CYS A 1 112 ? 8.663 1.680 -16.139 1.00 96.25 112 CYS A CA 1
ATOM 931 C C . CYS A 1 112 ? 9.047 0.843 -14.898 1.00 96.25 112 CYS A C 1
ATOM 933 O O . CYS A 1 112 ? 8.541 -0.264 -14.677 1.00 96.25 112 CYS A O 1
ATOM 935 N N . SER A 1 113 ? 9.992 1.344 -14.099 1.00 95.81 113 SER A N 1
ATOM 936 C CA . SER A 1 113 ? 10.466 0.717 -12.860 1.00 95.81 113 SER A CA 1
ATOM 937 C C . SER A 1 113 ? 9.690 1.172 -11.633 1.00 95.81 113 SER A C 1
ATOM 939 O O . SER A 1 113 ? 9.582 0.423 -10.657 1.00 95.81 113 SER A O 1
ATOM 941 N N . ASP A 1 114 ? 9.154 2.386 -11.680 1.00 93.00 114 ASP A N 1
ATOM 942 C CA . ASP A 1 114 ? 8.687 3.083 -10.496 1.00 93.00 114 ASP A CA 1
ATOM 943 C C . ASP A 1 114 ? 7.228 2.724 -10.244 1.00 93.00 114 ASP A C 1
ATOM 945 O O . ASP A 1 114 ? 6.445 2.490 -11.162 1.00 93.00 114 ASP A O 1
ATOM 949 N N . ASN A 1 115 ? 6.830 2.651 -8.982 1.00 89.88 115 ASN A N 1
ATOM 950 C CA . ASN A 1 115 ? 5.416 2.508 -8.662 1.00 89.88 115 ASN A CA 1
ATOM 951 C C . ASN A 1 115 ? 4.708 3.840 -8.898 1.00 89.88 115 ASN A C 1
ATOM 953 O O . ASN A 1 115 ? 5.282 4.901 -8.641 1.00 89.88 115 ASN A O 1
ATOM 957 N N . TYR A 1 116 ? 3.450 3.792 -9.342 1.00 84.56 116 TYR A N 1
ATOM 958 C CA . TYR A 1 116 ? 2.607 4.981 -9.326 1.00 84.56 116 TYR A CA 1
ATOM 959 C C . TYR A 1 116 ? 2.598 5.563 -7.912 1.00 84.56 116 TYR A C 1
ATOM 961 O O . TYR A 1 116 ? 2.262 4.872 -6.947 1.00 84.56 116 TYR A O 1
ATOM 969 N N . LYS A 1 117 ? 2.985 6.836 -7.788 1.00 81.56 117 LYS A N 1
ATOM 970 C CA . LYS A 1 117 ? 2.745 7.583 -6.557 1.00 81.56 117 LYS A CA 1
ATOM 971 C C . LYS A 1 117 ? 1.234 7.699 -6.429 1.00 81.56 117 LYS A C 1
ATOM 973 O O . LYS A 1 117 ? 0.600 8.324 -7.274 1.00 8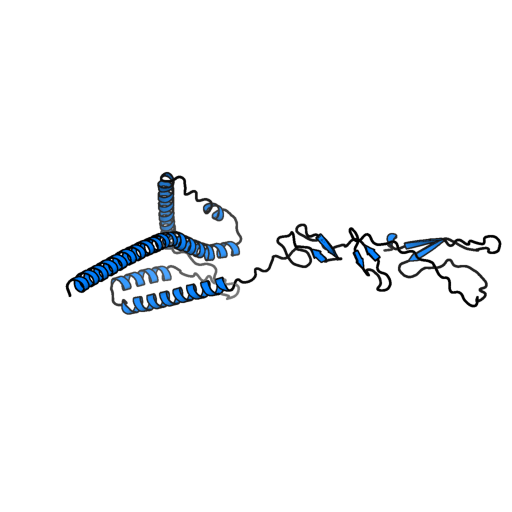1.56 117 LYS A O 1
ATOM 978 N N . MET A 1 118 ? 0.669 7.029 -5.428 1.00 75.19 118 MET A N 1
ATOM 979 C CA . MET A 1 118 ? -0.758 7.126 -5.152 1.00 75.19 118 MET A CA 1
ATOM 980 C C . MET A 1 118 ? -1.084 8.588 -4.870 1.00 75.19 118 MET A C 1
ATOM 982 O O . MET A 1 118 ? -0.474 9.210 -3.998 1.00 75.19 118 MET A O 1
ATOM 986 N N . GLU A 1 119 ? -2.011 9.146 -5.642 1.00 83.44 119 GLU A N 1
ATOM 987 C CA . GLU A 1 119 ? -2.480 10.498 -5.402 1.00 83.44 119 GLU A CA 1
ATOM 988 C C . GLU A 1 119 ? -3.270 10.505 -4.095 1.00 83.44 119 GLU A C 1
ATOM 990 O O . GLU A 1 119 ? -4.150 9.672 -3.860 1.00 83.44 119 GLU A O 1
ATOM 995 N N . ARG A 1 120 ? -2.898 11.416 -3.197 1.00 72.25 120 ARG A N 1
ATOM 996 C CA . ARG A 1 120 ? -3.493 11.489 -1.869 1.00 72.25 120 ARG A CA 1
ATOM 997 C C . ARG A 1 120 ? -4.948 11.935 -1.997 1.00 72.25 120 ARG A C 1
ATOM 999 O O . ARG A 1 120 ? -5.230 13.077 -2.356 1.00 72.25 120 ARG A O 1
ATOM 1006 N N . VAL A 1 121 ? -5.882 11.038 -1.693 1.00 83.44 121 VAL A N 1
ATOM 1007 C CA . VAL A 1 121 ? -7.315 11.342 -1.741 1.00 83.44 121 VAL A CA 1
ATOM 1008 C C . VAL A 1 121 ? -7.686 12.171 -0.510 1.00 83.44 121 VAL A C 1
ATOM 1010 O O . VAL A 1 121 ? -7.792 11.646 0.597 1.00 83.44 121 VAL A O 1
ATOM 1013 N N . LYS A 1 122 ? -7.935 13.470 -0.716 1.00 90.12 122 LYS A N 1
ATOM 1014 C CA . LYS A 1 122 ? -8.239 14.452 0.348 1.00 90.12 122 LYS A CA 1
ATOM 1015 C C . LYS A 1 122 ? -9.391 14.037 1.273 1.00 90.12 122 LYS A C 1
ATOM 1017 O O . LYS A 1 122 ? -9.418 14.422 2.435 1.00 90.12 122 LYS A O 1
ATOM 1022 N N . VAL A 1 123 ? -10.334 13.240 0.767 1.00 86.56 123 VAL A N 1
ATOM 1023 C CA . VAL A 1 123 ? -11.482 12.742 1.541 1.00 86.56 123 VAL A CA 1
ATOM 1024 C C . VAL A 1 123 ? -11.034 11.851 2.704 1.00 86.56 123 VAL A C 1
ATOM 1026 O O . VAL A 1 123 ? -11.571 11.983 3.802 1.00 86.56 123 VAL A O 1
ATOM 1029 N N . TYR A 1 124 ? -10.028 10.990 2.509 1.00 73.88 124 TYR A N 1
ATOM 1030 C CA . TYR A 1 124 ? -9.543 10.122 3.587 1.00 73.88 124 TYR A CA 1
ATOM 1031 C C . TYR A 1 124 ? -8.844 10.909 4.691 1.00 73.88 124 TYR A C 1
ATOM 1033 O O . TYR A 1 124 ? -9.062 10.610 5.861 1.00 73.88 124 TYR A O 1
ATOM 1041 N N . ASP A 1 125 ? -8.078 11.946 4.345 1.00 74.19 125 ASP A N 1
ATOM 1042 C CA . ASP A 1 125 ? -7.444 12.806 5.350 1.00 74.19 125 ASP A CA 1
ATOM 1043 C C . ASP A 1 125 ? -8.499 13.488 6.241 1.00 74.19 125 ASP A C 1
ATOM 1045 O O . ASP A 1 125 ? -8.343 13.536 7.461 1.00 74.19 125 ASP A O 1
ATOM 1049 N N . ILE A 1 126 ? -9.618 13.936 5.655 1.00 88.62 126 ILE A N 1
ATOM 1050 C CA . ILE A 1 126 ? -10.737 14.531 6.405 1.00 88.62 126 ILE A CA 1
ATOM 1051 C C . ILE A 1 126 ? -11.399 13.495 7.324 1.00 88.62 126 ILE A C 1
ATOM 1053 O O . ILE A 1 126 ? -11.639 13.784 8.495 1.00 88.62 126 ILE A O 1
ATOM 1057 N N . ILE A 1 127 ? -11.671 12.283 6.827 1.00 82.44 127 ILE A N 1
ATOM 1058 C CA . ILE A 1 127 ? -12.279 11.211 7.634 1.00 82.44 127 ILE A CA 1
ATOM 1059 C C . ILE A 1 127 ? -11.375 10.848 8.817 1.00 82.44 127 ILE A C 1
ATOM 1061 O O . ILE A 1 127 ? -11.851 10.772 9.951 1.00 82.44 127 ILE A O 1
ATOM 1065 N N . ILE A 1 128 ? -10.073 10.671 8.573 1.00 74.06 128 ILE A N 1
ATOM 1066 C CA . ILE A 1 128 ? -9.096 10.345 9.618 1.00 74.06 128 ILE A CA 1
ATOM 1067 C C . ILE A 1 128 ? -9.053 11.458 10.668 1.00 74.06 128 ILE A C 1
ATOM 1069 O O . ILE A 1 128 ? -9.076 11.160 11.859 1.00 74.06 128 ILE A O 1
ATOM 1073 N N . MET A 1 129 ? -9.065 12.727 10.251 1.00 81.69 129 MET A N 1
ATOM 1074 C CA . MET A 1 129 ? -9.074 13.877 11.160 1.00 81.69 129 MET A CA 1
ATOM 1075 C C . MET A 1 129 ? -10.332 13.932 12.043 1.00 81.69 129 MET A C 1
ATOM 1077 O O . MET A 1 129 ? -10.247 14.276 13.222 1.00 81.69 129 MET A O 1
ATOM 1081 N N . ILE A 1 130 ? -11.502 13.570 11.508 1.00 89.88 130 ILE A N 1
ATOM 1082 C CA . ILE A 1 130 ? -12.751 13.515 12.286 1.00 89.88 130 ILE A CA 1
ATOM 1083 C C . ILE A 1 130 ? -12.690 12.385 13.321 1.00 89.88 130 ILE A C 1
ATOM 1085 O O . ILE A 1 130 ? -13.023 12.600 14.488 1.00 89.88 130 ILE A O 1
ATOM 1089 N N . ILE A 1 131 ? -12.240 11.193 12.917 1.00 80.25 131 ILE A N 1
ATOM 1090 C CA . ILE A 1 131 ? -12.155 10.026 13.808 1.00 80.25 131 ILE A CA 1
ATOM 1091 C C . ILE A 1 131 ? -11.172 10.286 14.951 1.00 80.25 131 ILE A C 1
ATOM 1093 O O . ILE A 1 131 ? -11.507 10.043 16.110 1.00 80.25 131 ILE A O 1
ATOM 1097 N N . THR A 1 132 ? -9.981 10.809 14.655 1.00 79.56 132 THR A N 1
ATOM 1098 C CA . THR A 1 132 ? -8.981 11.112 15.689 1.00 79.56 132 THR A CA 1
ATOM 1099 C C . THR A 1 132 ? -9.492 12.164 16.666 1.00 79.56 132 THR A C 1
ATOM 1101 O O . THR A 1 132 ? -9.340 11.999 17.875 1.00 79.56 132 THR A O 1
ATOM 1104 N N . SER A 1 133 ? -10.189 13.187 16.169 1.00 91.38 133 SER A N 1
ATOM 1105 C CA . SER A 1 133 ? -10.799 14.221 17.010 1.00 91.38 133 SER A CA 1
ATOM 1106 C C . SER A 1 133 ? -11.868 13.644 17.948 1.00 91.38 133 SER A C 1
ATOM 1108 O O . SER A 1 133 ? -11.872 13.945 19.141 1.00 91.38 133 SER A O 1
ATOM 1110 N N . LEU A 1 134 ? -12.736 12.756 17.450 1.00 85.94 134 LEU A N 1
ATOM 1111 C CA . LEU A 1 134 ? -13.732 12.054 18.271 1.00 85.94 134 LEU A CA 1
ATOM 1112 C C . LEU A 1 134 ? -13.084 11.158 19.334 1.00 85.94 134 LEU A C 1
ATOM 1114 O O . LEU A 1 134 ? -13.566 11.102 20.465 1.00 85.94 134 LEU A O 1
ATOM 1118 N N . LEU A 1 135 ? -11.995 10.463 18.999 1.00 72.56 135 LEU A N 1
ATOM 1119 C CA . LEU A 1 135 ? -11.266 9.627 19.956 1.00 72.56 135 LEU A CA 1
ATOM 1120 C C . LEU A 1 135 ? -10.623 10.460 21.072 1.00 72.56 135 LEU A C 1
ATOM 1122 O O . LEU A 1 135 ? -10.711 10.073 22.235 1.00 72.56 135 LEU A O 1
ATOM 1126 N N . ILE A 1 136 ? -10.056 11.623 20.742 1.00 86.31 136 ILE A N 1
ATOM 1127 C CA . ILE A 1 136 ? -9.481 12.555 21.726 1.00 86.31 136 ILE A CA 1
ATOM 1128 C C . ILE A 1 136 ? -10.567 13.112 22.655 1.00 86.31 136 ILE A C 1
ATOM 1130 O O . ILE A 1 136 ? -10.385 13.166 23.868 1.00 86.31 136 ILE A O 1
ATOM 1134 N N . ILE A 1 137 ? -11.730 13.489 22.119 1.00 92.50 137 ILE A N 1
ATOM 1135 C CA . ILE A 1 137 ? -12.844 13.973 22.949 1.00 92.50 137 ILE A CA 1
ATOM 1136 C C . ILE A 1 137 ? -13.322 12.872 23.904 1.00 92.50 137 ILE A C 1
ATOM 1138 O O . ILE A 1 137 ? -13.550 13.130 25.087 1.00 92.50 137 ILE A O 1
ATOM 1142 N N . ASN A 1 138 ? -13.436 11.635 23.414 1.00 82.19 138 ASN A N 1
ATOM 1143 C CA . ASN A 1 138 ? -13.823 10.503 24.251 1.00 82.19 138 ASN A CA 1
ATOM 1144 C C . ASN A 1 138 ? -12.788 10.216 25.343 1.00 82.19 138 ASN A C 1
ATOM 1146 O O . ASN A 1 138 ? -13.181 9.994 26.487 1.00 82.19 138 ASN A O 1
ATOM 1150 N N . SER A 1 139 ? -11.487 10.260 25.037 1.00 83.31 139 SER A N 1
ATOM 1151 C CA . SER A 1 139 ? -10.440 10.024 26.038 1.00 83.31 139 SER A CA 1
ATOM 1152 C C . SER A 1 139 ? -10.453 11.087 27.138 1.00 83.31 139 SER A C 1
ATOM 1154 O O . SER A 1 139 ? -10.422 10.739 28.319 1.00 83.31 139 SER A O 1
ATOM 1156 N N . ILE A 1 140 ? -10.621 12.363 26.781 1.00 90.56 140 ILE A N 1
ATOM 1157 C CA . ILE A 1 140 ? -10.796 13.453 27.752 1.00 90.56 140 ILE A CA 1
ATOM 1158 C C . ILE A 1 140 ? -12.053 13.217 28.602 1.00 90.56 140 ILE A C 1
ATOM 1160 O O . ILE A 1 140 ? -12.007 13.343 29.826 1.00 90.56 140 ILE A O 1
ATOM 1164 N N . GLY A 1 141 ? -13.164 12.810 27.982 1.00 92.19 141 GLY A N 1
ATOM 1165 C CA . GLY A 1 141 ? -14.399 12.473 28.691 1.00 92.19 141 GLY A CA 1
ATOM 1166 C C . GLY A 1 141 ? -14.225 11.331 29.699 1.00 92.19 141 GLY A C 1
ATOM 1167 O O . GLY A 1 141 ? -14.757 11.408 30.808 1.00 92.19 141 GLY A O 1
ATOM 1168 N N . PHE A 1 142 ? -13.453 10.297 29.353 1.00 82.25 142 PHE A N 1
ATOM 1169 C CA . PHE A 1 142 ? -13.105 9.221 30.284 1.00 82.25 142 PHE A CA 1
ATOM 1170 C C . PHE A 1 142 ? -12.264 9.729 31.453 1.00 82.25 142 PHE A C 1
ATOM 1172 O O . PHE A 1 142 ? -12.593 9.414 32.595 1.00 82.25 142 PHE A O 1
ATOM 1179 N N . ILE A 1 143 ? -11.249 10.558 31.197 1.00 83.69 143 ILE A N 1
ATOM 1180 C CA . ILE A 1 143 ? -10.407 11.145 32.251 1.00 83.69 143 ILE A CA 1
ATOM 1181 C C . ILE A 1 143 ? -11.260 11.970 33.225 1.00 83.69 143 ILE A C 1
ATOM 1183 O O . ILE A 1 143 ? -11.157 11.787 34.437 1.00 83.69 143 ILE A O 1
ATOM 1187 N N . ILE A 1 144 ? -12.157 12.819 32.712 1.00 93.56 144 ILE A N 1
ATOM 1188 C CA . ILE A 1 144 ? -13.060 13.631 33.544 1.00 93.56 144 ILE A CA 1
ATOM 1189 C C . ILE A 1 144 ? -13.986 12.738 34.377 1.00 93.56 144 ILE A C 1
ATOM 1191 O O . ILE A 1 144 ? -14.161 12.980 35.570 1.00 93.56 144 ILE A O 1
ATOM 1195 N N . LYS A 1 145 ? -14.566 11.687 33.784 1.00 87.00 145 LYS A N 1
ATOM 1196 C CA . LYS A 1 145 ? -15.422 10.748 34.524 1.00 87.00 145 LYS A CA 1
ATOM 1197 C C . LYS A 1 145 ? -14.647 10.039 35.631 1.00 87.00 145 LYS A C 1
ATOM 1199 O O . LYS A 1 145 ? -15.121 10.012 36.761 1.00 87.00 145 LYS A O 1
ATOM 1204 N N . VAL A 1 146 ? -13.459 9.514 35.338 1.00 81.31 146 VAL A N 1
ATOM 1205 C CA . VAL A 1 146 ? -12.600 8.872 36.347 1.00 81.31 146 VAL A CA 1
ATOM 1206 C C . VAL A 1 146 ? -12.284 9.848 37.482 1.00 81.31 146 VAL A C 1
ATOM 1208 O O . VAL A 1 146 ? -12.387 9.471 38.646 1.00 81.31 146 VAL A O 1
ATOM 1211 N N . TYR A 1 147 ? -11.992 11.110 37.160 1.00 91.06 147 TYR A N 1
ATOM 1212 C CA . TYR A 1 147 ? -11.744 12.152 38.155 1.00 91.06 147 TYR A CA 1
ATOM 1213 C C . TYR A 1 147 ? -12.967 12.433 39.045 1.00 91.06 147 TYR A C 1
ATOM 1215 O O . TYR A 1 147 ? -12.837 12.495 40.265 1.00 91.06 147 TYR A O 1
ATOM 1223 N N . ILE A 1 148 ? -14.169 12.556 38.469 1.00 93.88 148 ILE A N 1
ATOM 1224 C CA . ILE A 1 148 ? -15.408 12.795 39.235 1.00 93.88 148 ILE A CA 1
ATOM 1225 C C . ILE A 1 148 ? -15.719 11.612 40.161 1.00 93.88 148 ILE A C 1
ATOM 1227 O O . ILE A 1 148 ? -16.089 11.806 41.319 1.00 93.88 148 ILE A O 1
ATOM 1231 N N . TYR A 1 149 ? -15.550 10.386 39.669 1.00 88.75 149 TYR A N 1
ATOM 1232 C CA . TYR A 1 149 ? -15.900 9.171 40.403 1.00 88.75 149 TYR A CA 1
ATOM 1233 C C . TYR A 1 149 ? -14.740 8.576 41.225 1.00 88.75 149 TYR A C 1
ATOM 1235 O O . TYR A 1 149 ? -14.845 7.458 41.725 1.00 88.75 149 TYR A O 1
ATOM 1243 N N . GLN A 1 150 ? -13.651 9.322 41.434 1.00 85.06 150 GLN A N 1
ATOM 1244 C CA . GLN A 1 150 ? -12.460 8.856 42.164 1.00 85.06 150 GLN A CA 1
ATOM 1245 C C . GLN A 1 150 ? -12.723 8.426 43.622 1.00 85.06 150 GLN A C 1
ATOM 1247 O O . GLN A 1 150 ? -11.910 7.729 44.229 1.00 85.06 150 GLN A O 1
ATOM 1252 N N . ASN A 1 151 ? -13.848 8.849 44.208 1.00 87.38 151 ASN A N 1
ATOM 1253 C CA . ASN A 1 151 ? -14.223 8.518 45.584 1.00 87.38 151 ASN A CA 1
ATOM 1254 C C . ASN A 1 151 ? -15.037 7.223 45.710 1.00 87.38 151 ASN A C 1
ATOM 1256 O O . ASN A 1 151 ? -15.221 6.747 46.830 1.00 87.38 151 ASN A O 1
ATOM 1260 N N . ASP A 1 152 ? -15.489 6.639 44.598 1.00 89.31 152 ASP A N 1
ATOM 1261 C CA . ASP A 1 152 ? -16.202 5.362 44.599 1.00 89.31 152 ASP A CA 1
ATOM 1262 C C . ASP A 1 152 ? -15.227 4.201 44.879 1.00 89.31 152 ASP A C 1
ATOM 1264 O O . ASP A 1 152 ? -14.144 4.114 44.288 1.00 89.31 152 ASP A O 1
ATOM 1268 N N . GLN A 1 153 ? -15.593 3.297 45.794 1.00 83.50 153 GLN A N 1
ATOM 1269 C CA . GLN A 1 153 ? -14.751 2.153 46.164 1.00 83.50 153 GLN A CA 1
ATOM 1270 C C . GLN A 1 153 ? -14.490 1.209 44.980 1.00 83.50 153 GLN A C 1
ATOM 1272 O O . GLN A 1 153 ? -13.407 0.625 44.902 1.00 83.50 153 GLN A O 1
ATOM 1277 N N . ILE A 1 154 ? -15.427 1.108 44.030 1.00 82.00 154 ILE A N 1
ATOM 1278 C CA . ILE A 1 154 ? -15.281 0.253 42.843 1.00 82.00 154 ILE A CA 1
ATOM 1279 C C . ILE A 1 154 ? -14.157 0.780 41.938 1.00 82.00 154 ILE A C 1
ATOM 1281 O O . ILE A 1 154 ? -13.336 0.013 41.431 1.00 82.00 154 ILE A O 1
ATOM 1285 N N . ILE A 1 155 ? -14.076 2.101 41.771 1.00 74.12 155 ILE A N 1
ATOM 1286 C CA . ILE A 1 155 ? -13.095 2.739 40.883 1.00 74.12 155 ILE A CA 1
ATOM 1287 C C . ILE A 1 155 ? -11.705 2.772 41.518 1.00 74.12 155 ILE A C 1
ATOM 1289 O O . ILE A 1 155 ? -10.715 2.569 40.815 1.00 74.12 155 ILE A O 1
ATOM 1293 N N . LYS A 1 156 ? -11.616 2.910 42.847 1.00 75.44 156 LYS A N 1
ATOM 1294 C CA . LYS A 1 156 ? -10.348 2.728 43.573 1.00 75.44 156 LYS A CA 1
ATOM 1295 C C . LYS A 1 156 ? -9.779 1.317 43.399 1.00 75.44 156 LYS A C 1
ATOM 1297 O O . LYS A 1 156 ? -8.578 1.181 43.187 1.00 75.44 156 LYS A O 1
ATOM 1302 N N . GLY A 1 157 ? -10.629 0.287 43.424 1.00 67.38 157 GLY A N 1
ATOM 1303 C CA . GLY A 1 157 ? -10.211 -1.098 43.177 1.00 67.38 157 GLY A CA 1
ATOM 1304 C C . GLY A 1 157 ? -9.662 -1.315 41.763 1.00 67.38 157 GLY A C 1
ATOM 1305 O O . GLY A 1 157 ? -8.609 -1.926 41.595 1.00 67.38 157 GLY A O 1
ATOM 1306 N N . ALA A 1 158 ? -10.320 -0.750 40.746 1.00 69.31 158 ALA A N 1
ATOM 1307 C CA . ALA A 1 158 ? -9.852 -0.834 39.360 1.00 69.31 158 ALA A CA 1
ATOM 1308 C C . ALA A 1 158 ? -8.496 -0.131 39.142 1.00 69.31 158 ALA A C 1
ATOM 1310 O O . ALA A 1 158 ? -7.653 -0.635 38.401 1.00 69.31 158 ALA A O 1
ATOM 1311 N N . LEU A 1 159 ? -8.263 1.001 39.816 1.00 68.38 159 LEU A N 1
ATOM 1312 C CA . LEU A 1 159 ? -6.995 1.736 39.760 1.00 68.38 159 LEU A CA 1
ATOM 1313 C C . LEU A 1 159 ? -5.824 0.931 40.335 1.00 68.38 159 LEU A C 1
ATOM 1315 O O . LEU A 1 159 ? -4.744 0.960 39.754 1.00 68.38 159 LEU A O 1
ATOM 1319 N N . ILE A 1 160 ? -6.045 0.175 41.416 1.00 69.00 160 ILE A N 1
ATOM 1320 C CA . ILE A 1 160 ? -5.025 -0.698 42.021 1.00 69.00 160 ILE A CA 1
ATOM 1321 C C . ILE A 1 160 ? -4.633 -1.824 41.057 1.00 69.00 160 ILE A C 1
ATOM 1323 O O . ILE A 1 160 ? -3.447 -2.047 40.850 1.00 69.00 160 ILE A O 1
ATOM 1327 N N . ILE A 1 161 ?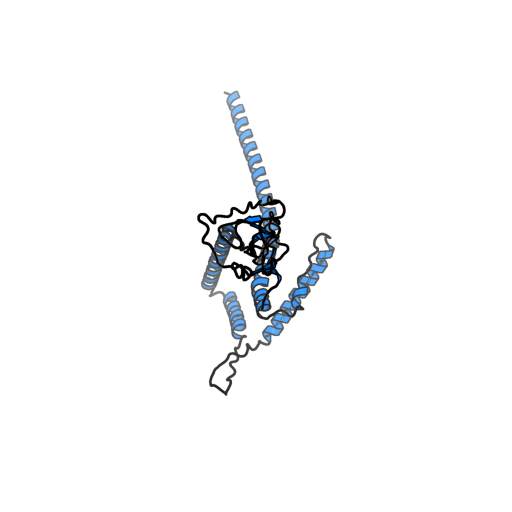 -5.604 -2.464 40.396 1.00 66.44 161 ILE A N 1
ATOM 1328 C CA . ILE A 1 161 ? -5.333 -3.528 39.412 1.00 66.44 161 ILE A CA 1
ATOM 1329 C C . ILE A 1 161 ? -4.516 -2.985 38.230 1.00 66.44 161 ILE A C 1
ATOM 1331 O O . ILE A 1 161 ? -3.578 -3.633 37.776 1.00 66.44 161 ILE A O 1
ATOM 1335 N N . ILE A 1 162 ? -4.838 -1.784 37.737 1.00 64.62 162 ILE A N 1
ATOM 1336 C CA . ILE A 1 162 ? -4.075 -1.142 36.654 1.00 64.62 162 ILE A CA 1
ATOM 1337 C C . ILE A 1 162 ? -2.649 -0.807 37.113 1.00 64.62 162 ILE A C 1
ATOM 1339 O O . ILE A 1 162 ? -1.706 -1.022 36.354 1.00 64.62 162 ILE A O 1
ATOM 1343 N N . PHE A 1 163 ? -2.484 -0.316 38.344 1.00 62.69 163 PHE A N 1
ATOM 1344 C CA . PHE A 1 163 ? -1.172 -0.005 38.915 1.00 62.69 163 PHE A CA 1
ATOM 1345 C C . PHE A 1 163 ? -0.318 -1.265 39.093 1.00 62.69 163 PHE A C 1
ATOM 1347 O O . PHE A 1 163 ? 0.853 -1.270 38.738 1.00 62.69 163 PHE A O 1
ATOM 1354 N N . GLU A 1 164 ? -0.919 -2.361 39.552 1.00 57.03 164 GLU A N 1
ATOM 1355 C CA . GLU A 1 164 ? -0.248 -3.648 39.754 1.00 57.03 164 GLU A CA 1
ATOM 1356 C C . GLU A 1 164 ? 0.124 -4.326 38.420 1.00 57.03 164 GLU A C 1
ATOM 1358 O O . GLU A 1 164 ? 1.176 -4.956 38.303 1.00 57.03 164 GLU A O 1
ATOM 1363 N N . VAL A 1 165 ? -0.682 -4.124 37.370 1.00 58.50 165 VAL A N 1
ATOM 1364 C CA . VAL A 1 165 ? -0.340 -4.515 35.990 1.00 58.50 165 VAL A CA 1
ATOM 1365 C C . VAL A 1 165 ? 0.797 -3.653 35.424 1.00 58.50 165 VAL A C 1
ATOM 1367 O O . VAL A 1 165 ? 1.664 -4.182 34.728 1.00 58.50 165 VAL A O 1
ATOM 1370 N N . ALA A 1 166 ? 0.830 -2.353 35.731 1.00 56.69 166 ALA A N 1
ATOM 1371 C CA . ALA A 1 166 ? 1.884 -1.443 35.280 1.00 56.69 166 ALA A CA 1
ATOM 1372 C C . ALA A 1 166 ? 3.230 -1.706 35.986 1.00 56.69 166 ALA A C 1
ATOM 1374 O O . ALA A 1 166 ? 4.260 -1.799 35.317 1.00 56.69 166 ALA A O 1
ATOM 1375 N N . ASP A 1 167 ? 3.219 -1.921 37.304 1.00 54.50 167 ASP A N 1
ATOM 1376 C CA . ASP A 1 167 ? 4.410 -2.242 38.109 1.00 54.50 167 ASP A CA 1
ATOM 1377 C C . ASP A 1 167 ? 4.945 -3.668 37.867 1.00 54.50 167 ASP A C 1
ATOM 1379 O O . ASP A 1 167 ? 6.084 -3.990 38.218 1.00 54.50 167 ASP A O 1
ATOM 1383 N N . GLY A 1 168 ? 4.158 -4.537 37.223 1.00 51.47 168 GLY A N 1
ATOM 1384 C CA . GLY A 1 168 ? 4.577 -5.883 36.827 1.00 51.47 168 GLY A CA 1
ATOM 1385 C C . GLY A 1 168 ? 5.699 -5.917 35.778 1.00 51.47 168 GLY A C 1
ATOM 1386 O O . GLY A 1 168 ? 6.312 -6.969 35.577 1.00 51.47 168 GLY A O 1
ATOM 1387 N N . HIS A 1 169 ? 6.000 -4.793 35.123 1.00 52.66 169 HIS A N 1
ATOM 1388 C CA . HIS A 1 169 ? 7.089 -4.673 34.157 1.00 52.66 169 HIS A CA 1
ATOM 1389 C C . HIS A 1 169 ? 8.346 -4.094 34.816 1.00 52.66 169 HIS A C 1
ATOM 1391 O O . HIS A 1 169 ? 8.599 -2.894 34.775 1.00 52.66 169 HIS A O 1
ATOM 1397 N N . LYS A 1 170 ? 9.177 -4.962 35.403 1.00 60.09 170 LYS A N 1
ATOM 1398 C CA . LYS A 1 170 ? 10.509 -4.564 35.879 1.00 60.09 170 LYS A CA 1
ATOM 1399 C C . LYS A 1 170 ? 11.496 -4.566 34.713 1.00 60.09 170 LYS A C 1
ATOM 1401 O O . LYS A 1 170 ? 11.798 -5.614 34.143 1.00 60.09 170 LYS A O 1
ATOM 1406 N N . THR A 1 171 ? 12.020 -3.395 34.367 1.00 52.50 171 THR A N 1
ATOM 1407 C CA . THR A 1 171 ? 13.165 -3.277 33.457 1.00 52.50 171 THR A CA 1
ATOM 1408 C C . THR A 1 171 ? 14.427 -3.694 34.202 1.00 52.50 171 THR A C 1
ATOM 1410 O O . THR A 1 171 ? 14.762 -3.092 35.224 1.00 52.50 171 THR A O 1
ATOM 1413 N N . VAL A 1 172 ? 15.128 -4.718 33.716 1.00 61.50 172 VAL A N 1
ATOM 1414 C CA . VAL A 1 172 ? 16.411 -5.128 34.295 1.00 61.50 172 VAL A CA 1
ATOM 1415 C C . VAL A 1 172 ? 17.516 -4.410 33.532 1.00 61.50 172 VAL A C 1
ATOM 1417 O O . VAL A 1 172 ? 17.762 -4.687 32.361 1.00 61.50 172 VAL A O 1
ATOM 1420 N N . THR A 1 173 ? 18.187 -3.469 34.188 1.00 56.78 173 THR A N 1
ATOM 1421 C CA . THR A 1 173 ? 19.418 -2.869 33.666 1.00 56.78 173 THR A CA 1
ATOM 1422 C C . THR A 1 173 ? 20.584 -3.785 34.017 1.00 56.78 173 THR A C 1
ATOM 1424 O O . THR A 1 173 ? 20.873 -3.980 35.199 1.00 56.78 173 THR A O 1
ATOM 1427 N N . VAL A 1 174 ? 21.250 -4.353 33.014 1.00 61.06 174 VAL A N 1
ATOM 1428 C CA . VAL A 1 174 ? 22.477 -5.132 33.216 1.00 61.06 174 VAL A CA 1
ATOM 1429 C C . VAL A 1 174 ? 23.662 -4.224 32.921 1.00 61.06 174 VAL A C 1
ATOM 1431 O O . VAL A 1 174 ? 23.744 -3.617 31.857 1.00 61.06 174 VAL A O 1
ATOM 1434 N N . LEU A 1 175 ? 24.568 -4.106 33.885 1.00 60.16 175 LEU A N 1
ATOM 1435 C CA . LEU A 1 175 ? 25.766 -3.286 33.762 1.00 60.16 175 LEU A CA 1
ATOM 1436 C C . LEU A 1 175 ? 26.812 -4.087 32.977 1.00 60.16 175 LEU A C 1
ATOM 1438 O O . LEU A 1 175 ? 27.308 -5.103 33.463 1.00 60.16 175 LEU A O 1
ATOM 1442 N N . ILE A 1 176 ? 27.122 -3.666 31.748 1.00 66.69 176 ILE A N 1
ATOM 1443 C CA . ILE A 1 176 ? 28.215 -4.264 30.977 1.00 66.69 176 ILE A CA 1
ATOM 1444 C C . ILE A 1 176 ? 29.512 -3.601 31.452 1.00 66.69 176 ILE A C 1
ATOM 1446 O O . ILE A 1 176 ? 29.827 -2.463 31.111 1.00 66.69 176 ILE A O 1
ATOM 1450 N N . GLU A 1 177 ? 30.260 -4.334 32.271 1.00 66.00 177 GLU A N 1
ATOM 1451 C CA . GLU A 1 177 ? 31.411 -3.863 33.058 1.00 66.00 177 GLU A CA 1
ATOM 1452 C C . GLU A 1 177 ? 32.588 -3.316 32.221 1.00 66.00 177 GLU A C 1
ATOM 1454 O O . GLU A 1 177 ? 33.509 -2.710 32.759 1.00 66.00 177 GLU A O 1
ATOM 1459 N N . LYS A 1 178 ? 32.574 -3.491 30.892 1.00 63.69 178 LYS A N 1
ATOM 1460 C CA . LYS A 1 178 ? 33.707 -3.118 30.034 1.00 63.69 178 LYS A CA 1
ATOM 1461 C C . LYS A 1 178 ? 33.804 -1.635 29.676 1.00 63.69 178 LYS A C 1
ATOM 1463 O O . LYS A 1 178 ? 34.908 -1.211 29.351 1.00 63.69 178 LYS A O 1
ATOM 1468 N N . GLU A 1 179 ? 32.726 -0.848 29.743 1.00 73.56 179 GLU A N 1
ATOM 1469 C CA . GLU A 1 179 ? 32.763 0.548 29.252 1.00 73.56 179 GLU A CA 1
ATOM 1470 C C . GLU A 1 179 ? 31.991 1.581 30.100 1.00 73.56 179 GLU A C 1
ATOM 1472 O O . GLU A 1 179 ? 31.917 2.741 29.710 1.00 73.56 179 GLU A O 1
ATOM 1477 N N . ASN A 1 180 ? 31.448 1.228 31.277 1.00 65.12 180 ASN A N 1
ATOM 1478 C CA . ASN A 1 180 ? 30.565 2.116 32.068 1.00 65.12 180 ASN A CA 1
ATOM 1479 C C . ASN A 1 180 ? 29.347 2.654 31.279 1.00 65.12 180 ASN A C 1
ATOM 1481 O O . ASN A 1 180 ? 28.789 3.698 31.621 1.00 65.12 180 ASN A O 1
ATOM 1485 N N . ILE A 1 181 ? 28.914 1.951 30.231 1.00 61.88 181 ILE A N 1
ATOM 1486 C CA . ILE A 1 181 ? 27.722 2.300 29.456 1.00 61.88 181 ILE A CA 1
ATOM 1487 C C . ILE A 1 181 ? 26.587 1.382 29.908 1.00 61.88 181 ILE A C 1
ATOM 1489 O O . ILE A 1 181 ? 26.695 0.157 29.862 1.00 61.88 181 ILE A O 1
ATOM 1493 N N . TYR A 1 182 ? 25.499 1.985 30.383 1.00 58.72 182 TYR A N 1
ATOM 1494 C CA . TYR A 1 182 ? 24.271 1.269 30.709 1.00 58.72 182 TYR A CA 1
ATOM 1495 C C . TYR A 1 182 ? 23.496 1.037 29.416 1.00 58.72 182 TYR A C 1
ATOM 1497 O O . TYR A 1 182 ? 22.953 1.982 28.844 1.00 58.72 182 TYR A O 1
ATOM 1505 N N . GLU A 1 183 ? 23.440 -0.208 28.960 1.00 57.16 183 GLU A N 1
ATOM 1506 C CA . GLU A 1 183 ? 22.619 -0.592 27.817 1.00 57.16 183 GLU A CA 1
ATOM 1507 C C . GLU A 1 183 ? 21.429 -1.423 28.314 1.00 57.16 183 GLU A C 1
ATOM 1509 O O . GLU A 1 183 ? 21.564 -2.299 29.171 1.00 57.16 183 GLU A O 1
ATOM 1514 N N . TYR A 1 184 ? 20.227 -1.099 27.838 1.00 55.94 184 TYR A N 1
ATOM 1515 C CA . TYR A 1 184 ? 19.012 -1.826 28.201 1.00 55.94 184 TYR A CA 1
ATOM 1516 C C . TYR A 1 184 ? 18.975 -3.135 27.412 1.00 55.94 184 TYR A C 1
ATOM 1518 O O . TYR A 1 184 ? 18.839 -3.101 26.192 1.00 55.94 184 TYR A O 1
ATOM 1526 N N . ILE A 1 185 ? 19.111 -4.274 28.098 1.00 63.84 185 ILE A N 1
ATOM 1527 C CA . ILE A 1 185 ? 19.273 -5.571 27.425 1.00 63.84 185 ILE A CA 1
ATOM 1528 C C . ILE A 1 185 ? 17.937 -6.292 27.224 1.00 63.84 185 ILE A C 1
ATOM 1530 O O . ILE A 1 185 ? 17.729 -6.843 26.148 1.00 63.84 185 ILE A O 1
ATOM 1534 N N . ASP A 1 186 ? 17.013 -6.286 28.194 1.00 55.03 186 ASP A N 1
ATOM 1535 C CA . ASP A 1 186 ? 15.683 -6.873 27.977 1.00 55.03 186 ASP A CA 1
ATOM 1536 C C . ASP A 1 186 ? 14.667 -6.525 29.080 1.00 55.03 186 ASP A C 1
ATOM 1538 O O . ASP A 1 186 ? 15.019 -6.201 30.221 1.00 55.03 186 ASP A O 1
ATOM 1542 N N . CYS A 1 187 ? 13.381 -6.648 28.757 1.00 66.19 187 CYS A N 1
ATOM 1543 C CA . CYS A 1 187 ? 12.288 -6.558 29.720 1.00 66.19 187 CYS A CA 1
ATOM 1544 C C . CYS A 1 187 ? 12.017 -7.940 30.329 1.00 66.19 187 CYS A C 1
ATOM 1546 O O . CYS A 1 187 ? 11.523 -8.844 29.652 1.00 66.19 187 CYS A O 1
ATOM 1548 N N . GLN A 1 188 ? 12.264 -8.108 31.633 1.00 66.62 188 GLN A N 1
ATOM 1549 C CA . GLN A 1 188 ? 11.942 -9.363 32.310 1.00 66.62 188 GLN A CA 1
ATOM 1550 C C . GLN A 1 188 ? 10.418 -9.508 32.431 1.00 66.62 188 GLN A C 1
ATOM 1552 O O . GLN A 1 188 ? 9.749 -8.753 33.138 1.00 66.62 188 GLN A O 1
ATOM 1557 N N . ARG A 1 189 ? 9.849 -10.487 31.719 1.00 61.16 189 ARG A N 1
ATOM 1558 C CA . ARG A 1 189 ? 8.412 -10.791 31.773 1.00 61.16 189 ARG A CA 1
ATOM 1559 C C . ARG A 1 189 ? 8.013 -11.294 33.162 1.00 61.16 189 ARG A C 1
ATOM 1561 O O . ARG A 1 189 ? 8.628 -12.216 33.692 1.00 61.16 189 ARG A O 1
ATOM 1568 N N . SER A 1 190 ? 6.942 -10.728 33.713 1.00 74.50 190 SER A N 1
ATOM 1569 C CA . SER A 1 190 ? 6.309 -11.223 34.937 1.00 74.50 190 SER A CA 1
ATOM 1570 C C . SER A 1 190 ? 5.682 -12.605 34.714 1.00 74.50 190 SER A C 1
ATOM 1572 O O . SER A 1 190 ? 5.192 -12.925 33.628 1.00 74.50 190 SER A O 1
ATOM 1574 N N . SER A 1 191 ? 5.633 -13.427 35.764 1.00 72.12 191 SER A N 1
ATOM 1575 C CA . SER A 1 191 ? 4.890 -14.695 35.759 1.00 72.12 191 SER A CA 1
ATOM 1576 C C . SER A 1 191 ? 3.394 -14.492 35.471 1.00 72.12 191 SER A C 1
ATOM 1578 O O . SER A 1 191 ? 2.756 -15.363 34.879 1.00 72.12 191 SER A O 1
ATOM 1580 N N . LEU A 1 192 ? 2.842 -13.312 35.779 1.00 72.50 192 LEU A N 1
ATOM 1581 C CA . LEU A 1 192 ? 1.467 -12.939 35.431 1.00 72.50 192 LEU A CA 1
ATOM 1582 C C . LEU A 1 192 ? 1.258 -12.803 33.919 1.00 72.50 192 LEU A C 1
ATOM 1584 O O . LEU A 1 192 ? 0.156 -13.047 33.428 1.00 72.50 192 LEU A O 1
ATOM 1588 N N . THR A 1 193 ? 2.302 -12.474 33.153 1.00 70.19 193 THR A N 1
ATOM 1589 C CA . THR A 1 193 ? 2.205 -12.409 31.689 1.00 70.19 193 THR A CA 1
ATOM 1590 C C . THR A 1 193 ? 1.955 -13.796 31.095 1.00 70.19 193 THR A C 1
ATOM 1592 O O . THR A 1 193 ? 1.225 -13.922 30.115 1.00 70.19 193 THR A O 1
ATOM 1595 N N . ILE A 1 194 ? 2.498 -14.850 31.714 1.00 71.94 194 ILE A N 1
ATOM 1596 C CA . ILE A 1 194 ? 2.242 -16.241 31.313 1.00 71.94 194 ILE A CA 1
ATOM 1597 C C . ILE A 1 194 ? 0.770 -16.590 31.553 1.00 71.94 194 ILE A C 1
ATOM 1599 O O . ILE A 1 194 ? 0.115 -17.110 30.654 1.00 71.94 194 ILE A O 1
ATOM 1603 N N . LEU A 1 195 ? 0.227 -16.243 32.724 1.00 70.88 195 LEU A N 1
ATOM 1604 C CA . LEU A 1 195 ? -1.186 -16.472 33.040 1.00 70.88 195 LEU A CA 1
ATOM 1605 C C . LEU A 1 195 ? -2.119 -15.694 32.097 1.00 70.88 195 LEU A C 1
ATOM 1607 O O . LEU A 1 195 ? -3.079 -16.265 31.586 1.00 70.88 195 LEU A O 1
ATOM 1611 N N . SER A 1 196 ? -1.811 -14.422 31.822 1.00 76.12 196 SER A N 1
ATOM 1612 C CA . SER A 1 196 ? -2.551 -13.590 30.860 1.00 76.12 196 SER A CA 1
ATOM 1613 C C . SER A 1 196 ? -2.553 -14.211 29.461 1.00 76.12 196 SER A C 1
ATOM 1615 O O . SER A 1 196 ? -3.601 -14.317 28.826 1.00 76.12 196 SER A O 1
ATOM 1617 N N . ASN A 1 197 ? -1.408 -14.726 29.006 1.00 70.94 197 ASN A N 1
ATOM 1618 C CA . ASN A 1 197 ? -1.315 -15.418 27.723 1.00 70.94 197 ASN A CA 1
ATOM 1619 C C . ASN A 1 197 ? -2.132 -16.718 27.699 1.00 70.94 197 ASN A C 1
ATOM 1621 O O . ASN A 1 197 ? -2.814 -16.975 26.711 1.00 70.94 197 ASN A O 1
ATOM 1625 N N . ILE A 1 198 ? -2.112 -17.512 28.777 1.00 74.44 198 ILE A N 1
ATOM 1626 C CA . ILE A 1 198 ? -2.932 -18.732 28.899 1.00 74.44 198 ILE A CA 1
ATOM 1627 C C . ILE A 1 198 ? -4.424 -18.385 28.851 1.00 74.44 198 ILE A C 1
ATOM 1629 O O . ILE A 1 198 ? -5.193 -19.048 28.156 1.00 74.44 198 ILE A O 1
ATOM 1633 N N . LEU A 1 199 ? -4.838 -17.330 29.552 1.00 74.12 199 LEU A N 1
ATOM 1634 C CA . LEU A 1 199 ? -6.230 -16.893 29.588 1.00 74.12 199 LEU A CA 1
ATOM 1635 C C . LEU A 1 199 ? -6.684 -16.339 28.229 1.00 74.12 199 LEU A C 1
ATOM 1637 O O . LEU A 1 199 ? -7.747 -16.721 27.743 1.00 74.12 199 LEU A O 1
ATOM 1641 N N . ASN A 1 200 ? -5.857 -15.526 27.566 1.00 70.12 200 ASN A N 1
ATOM 1642 C CA . ASN A 1 200 ? -6.109 -15.063 26.199 1.00 70.12 200 ASN A CA 1
ATOM 1643 C C . ASN A 1 200 ? -6.206 -16.234 25.215 1.00 70.12 200 ASN A C 1
ATOM 1645 O O . ASN A 1 200 ? -7.101 -16.257 24.370 1.00 70.12 200 ASN A O 1
ATOM 1649 N N . PHE A 1 201 ? -5.334 -17.236 25.350 1.00 75.25 201 PHE A N 1
ATOM 1650 C CA . PHE A 1 201 ? -5.395 -18.450 24.543 1.00 75.25 201 PHE A CA 1
ATOM 1651 C C . PHE A 1 201 ? -6.695 -19.227 24.781 1.00 75.25 201 PHE A C 1
ATOM 1653 O O . PHE A 1 201 ? -7.344 -19.632 23.820 1.00 75.25 201 PHE A O 1
ATOM 1660 N N . ALA A 1 202 ? -7.128 -19.378 26.036 1.00 82.38 202 ALA A N 1
ATOM 1661 C CA . ALA A 1 202 ? -8.394 -20.028 26.364 1.00 82.38 202 ALA A CA 1
ATOM 1662 C C . ALA A 1 202 ? -9.601 -19.272 25.779 1.00 82.38 202 ALA A C 1
ATOM 1664 O O . ALA A 1 202 ? -10.485 -19.898 25.194 1.00 82.38 202 ALA A O 1
ATOM 1665 N N . ILE A 1 203 ? -9.620 -17.936 25.866 1.00 75.69 203 ILE A N 1
ATOM 1666 C CA . ILE A 1 203 ? -10.668 -17.098 25.257 1.00 75.69 203 ILE A CA 1
ATOM 1667 C C . ILE A 1 203 ? -10.685 -17.276 23.736 1.00 75.69 203 ILE A C 1
ATOM 1669 O O . ILE A 1 203 ? -11.755 -17.479 23.163 1.00 75.69 203 ILE A O 1
ATOM 1673 N N . MET A 1 204 ? -9.520 -17.251 23.080 1.00 71.56 204 MET A N 1
ATOM 1674 C CA . MET A 1 204 ? -9.426 -17.494 21.637 1.00 71.56 204 MET A CA 1
ATOM 1675 C C . MET A 1 204 ? -9.890 -18.905 21.264 1.00 71.56 204 MET A C 1
ATOM 1677 O O . MET A 1 204 ? -10.634 -19.055 20.299 1.00 71.56 204 MET A O 1
ATOM 1681 N N . ALA A 1 205 ? -9.515 -19.931 22.033 1.00 74.69 205 ALA A N 1
ATOM 1682 C CA . ALA A 1 205 ? -9.931 -21.312 21.796 1.00 74.69 205 ALA A CA 1
ATOM 1683 C C . ALA A 1 205 ? -11.454 -21.482 21.932 1.00 74.69 205 ALA A C 1
ATOM 1685 O O . ALA A 1 205 ? -12.086 -22.101 21.074 1.00 74.69 205 ALA A O 1
ATOM 1686 N N . ILE A 1 206 ? -12.059 -20.876 22.960 1.00 81.00 206 ILE A N 1
ATOM 1687 C CA . ILE A 1 206 ? -13.517 -20.846 23.139 1.00 81.00 206 ILE A CA 1
ATOM 1688 C C . ILE A 1 206 ? -14.178 -20.081 21.987 1.00 81.00 206 ILE A C 1
ATOM 1690 O O . ILE A 1 206 ? -15.146 -20.570 21.409 1.00 81.00 206 ILE A O 1
ATOM 1694 N N . GLY A 1 207 ? -13.646 -18.917 21.605 1.00 75.94 207 GLY A N 1
ATOM 1695 C CA . GLY A 1 207 ? -14.155 -18.128 20.481 1.00 75.94 207 GLY A CA 1
ATOM 1696 C C . GLY A 1 207 ? -14.104 -18.896 19.159 1.00 75.94 207 GLY A C 1
ATOM 1697 O O . GLY A 1 207 ? -15.082 -18.897 18.407 1.00 75.94 207 GLY A O 1
ATOM 1698 N N . TYR A 1 208 ? -13.013 -19.623 18.907 1.00 74.50 208 TYR A N 1
ATOM 1699 C CA . TYR A 1 208 ? -12.860 -20.483 17.736 1.00 74.50 208 TYR A CA 1
ATOM 1700 C C . TYR A 1 208 ? -13.856 -21.643 17.760 1.00 74.50 208 TYR A C 1
ATOM 1702 O O . TYR A 1 208 ? -14.533 -21.889 16.763 1.00 74.50 208 TYR A O 1
ATOM 1710 N N . TYR A 1 209 ? -14.010 -22.311 18.907 1.00 82.75 209 TYR A N 1
ATOM 1711 C CA . TYR A 1 209 ? -14.986 -23.385 19.082 1.00 82.75 209 TYR A CA 1
ATOM 1712 C C . TYR A 1 209 ? -16.423 -22.902 18.852 1.00 82.75 209 TYR A C 1
ATOM 1714 O O . TYR A 1 209 ? -17.181 -23.555 18.134 1.00 82.75 209 TYR A O 1
ATOM 1722 N N . LEU A 1 210 ? -16.797 -21.746 19.408 1.00 67.56 210 LEU A N 1
ATOM 1723 C CA . LEU A 1 210 ? -18.118 -21.146 19.212 1.00 67.56 210 LEU A CA 1
ATOM 1724 C C . LEU A 1 210 ? -18.340 -20.756 17.749 1.00 67.56 210 LEU A C 1
ATOM 1726 O O . LEU A 1 210 ? -19.381 -21.089 17.192 1.00 67.56 210 LEU A O 1
ATOM 1730 N N . THR A 1 211 ? -17.353 -20.127 17.107 1.00 69.75 211 THR A N 1
ATOM 1731 C CA . THR A 1 211 ? -17.408 -19.763 15.679 1.00 69.75 211 THR A CA 1
ATOM 1732 C C . THR A 1 211 ? -17.529 -20.998 14.787 1.00 69.75 211 THR A C 1
ATOM 1734 O O . THR A 1 211 ? -18.308 -21.019 13.838 1.00 69.75 211 THR A O 1
ATOM 1737 N N . TYR A 1 212 ? -16.793 -22.066 15.097 1.00 71.69 212 TYR A N 1
ATOM 1738 C CA . TYR A 1 212 ? -16.887 -23.336 14.382 1.00 71.69 212 TYR A CA 1
ATOM 1739 C C . TYR A 1 212 ? -18.254 -24.002 14.588 1.00 71.69 212 TYR A C 1
ATOM 1741 O O . TYR A 1 212 ? -18.864 -24.485 13.635 1.00 71.69 212 TYR A O 1
ATOM 1749 N N . SER A 1 213 ? -18.766 -23.973 15.819 1.00 67.94 213 SER A N 1
ATOM 1750 C CA . SER A 1 213 ? -20.077 -24.530 16.163 1.00 67.94 213 SER A CA 1
ATOM 1751 C C . SER A 1 213 ? -21.216 -23.778 15.467 1.00 67.94 213 SER A C 1
ATOM 1753 O O . SER A 1 213 ? -22.178 -24.400 15.020 1.00 67.94 213 SER A O 1
ATOM 1755 N N . THR A 1 214 ? -21.101 -22.454 15.304 1.00 62.72 214 THR A N 1
ATOM 1756 C CA . THR A 1 214 ? -22.086 -21.641 14.571 1.00 62.72 214 THR A CA 1
ATOM 1757 C C . THR A 1 214 ? -21.927 -21.716 13.054 1.00 62.72 214 THR A C 1
ATOM 1759 O O . THR A 1 214 ? -22.905 -21.531 12.332 1.00 62.72 214 THR A O 1
ATOM 1762 N N . ARG A 1 215 ? -20.748 -22.075 12.536 1.00 53.94 215 ARG A N 1
ATOM 1763 C CA . ARG A 1 215 ? -20.508 -22.270 11.094 1.00 53.94 215 ARG A CA 1
ATOM 1764 C C . ARG A 1 215 ? -21.391 -23.358 10.475 1.00 53.94 215 ARG A C 1
ATOM 1766 O O . ARG A 1 215 ? -21.680 -23.301 9.283 1.00 53.94 215 ARG A O 1
ATOM 1773 N N . ASN A 1 216 ? -21.867 -24.311 11.279 1.00 57.09 216 ASN A N 1
ATOM 1774 C CA . ASN A 1 216 ? -22.776 -25.364 10.822 1.00 57.09 216 ASN A CA 1
ATOM 1775 C C . ASN A 1 216 ? -24.254 -24.915 10.733 1.00 57.09 216 ASN A C 1
ATOM 1777 O O . ASN A 1 216 ? -25.096 -25.691 10.289 1.00 57.09 216 ASN A O 1
ATOM 1781 N N . LEU A 1 217 ? -24.586 -23.679 11.141 1.00 55.22 217 LEU A N 1
ATOM 1782 C CA . LEU A 1 217 ? -25.956 -23.141 11.104 1.00 55.22 217 LEU A CA 1
ATOM 1783 C C . LEU A 1 217 ? -26.312 -22.436 9.785 1.00 55.22 217 LEU A C 1
ATOM 1785 O O . LEU A 1 217 ? -27.498 -22.301 9.490 1.00 55.22 217 LEU A O 1
ATOM 1789 N N . GLN A 1 218 ? -25.340 -22.014 8.963 1.00 50.91 218 GLN A N 1
ATOM 1790 C CA . GLN A 1 218 ? -25.616 -21.417 7.648 1.00 50.91 218 GLN A CA 1
ATOM 1791 C C . GLN A 1 218 ? -24.391 -21.462 6.718 1.00 50.91 218 GLN A C 1
ATOM 1793 O O . GLN A 1 218 ? -23.348 -20.885 7.012 1.00 50.91 218 GLN A O 1
ATOM 1798 N N . ASN A 1 219 ? -24.549 -22.069 5.534 1.00 54.41 219 ASN A N 1
ATOM 1799 C CA . ASN A 1 219 ? -23.504 -22.285 4.512 1.00 54.41 219 ASN A CA 1
ATOM 1800 C C . ASN A 1 219 ? -22.881 -21.005 3.896 1.00 54.41 219 ASN A C 1
ATOM 1802 O O . ASN A 1 219 ? -22.132 -21.099 2.924 1.00 54.41 219 ASN A O 1
ATOM 1806 N N . GLN A 1 220 ? -23.191 -19.814 4.414 1.00 56.09 220 GLN A N 1
ATOM 1807 C CA . GLN A 1 220 ? -22.834 -18.527 3.805 1.00 56.09 220 GLN A CA 1
ATOM 1808 C C . GLN A 1 220 ? -21.596 -17.857 4.423 1.00 56.09 220 GLN A C 1
ATOM 1810 O O . GLN A 1 220 ? -21.047 -16.945 3.814 1.00 56.09 220 GLN A O 1
ATOM 1815 N N . PHE A 1 221 ? -21.092 -18.336 5.565 1.00 52.31 221 PHE A N 1
ATOM 1816 C CA . PHE A 1 221 ? -19.912 -17.760 6.221 1.00 52.31 221 PHE A CA 1
ATOM 1817 C C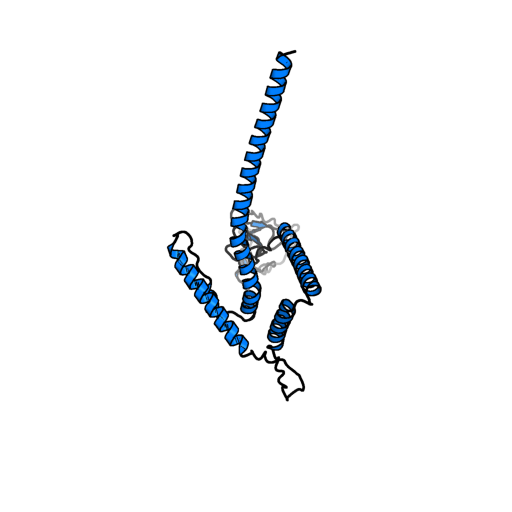 . PHE A 1 221 ? -18.706 -18.701 6.109 1.00 52.31 221 PHE A C 1
ATOM 1819 O O . PHE A 1 221 ? -18.424 -19.524 6.982 1.00 52.31 221 PHE A O 1
ATOM 1826 N N . LYS A 1 222 ? -17.988 -18.606 4.985 1.00 44.09 222 LYS A N 1
ATOM 1827 C CA . LYS A 1 222 ? -16.637 -19.165 4.846 1.00 44.09 222 LYS A CA 1
ATOM 1828 C C . LYS A 1 222 ? -15.632 -18.039 5.043 1.00 44.09 222 LYS A C 1
ATOM 1830 O O . LYS A 1 222 ? -15.299 -17.347 4.090 1.00 44.09 222 LYS A O 1
ATOM 1835 N N . GLU A 1 223 ? -15.122 -17.898 6.258 1.00 45.97 223 GLU A N 1
ATOM 1836 C CA . GLU A 1 223 ? -13.896 -17.136 6.481 1.00 45.97 223 GLU A CA 1
ATOM 1837 C C . GLU A 1 223 ? -12.680 -18.057 6.404 1.00 45.97 223 GLU A C 1
ATOM 1839 O O . GLU A 1 223 ? -12.684 -19.202 6.876 1.00 45.97 223 GLU A O 1
ATOM 1844 N N . SER A 1 224 ? -11.645 -17.541 5.754 1.00 48.88 224 SER A N 1
ATOM 1845 C CA . SER A 1 224 ? -10.345 -18.166 5.572 1.00 48.88 224 SER A CA 1
ATOM 1846 C C . SER A 1 224 ? -9.260 -17.172 5.968 1.00 48.88 224 SER A C 1
ATOM 1848 O O . SER A 1 224 ? -9.379 -15.992 5.650 1.00 48.88 224 SER A O 1
ATOM 1850 N N . LEU A 1 225 ? -8.142 -17.709 6.463 1.00 47.53 225 LEU A N 1
ATOM 1851 C CA . LEU A 1 225 ? -6.801 -17.165 6.213 1.00 47.53 225 LEU A CA 1
ATOM 1852 C C . LEU A 1 225 ? -6.206 -16.142 7.209 1.00 47.53 225 LEU A C 1
ATOM 1854 O O . LEU A 1 225 ? -5.513 -15.232 6.774 1.00 47.53 225 LEU A O 1
ATOM 1858 N N . LEU A 1 226 ? -6.374 -16.309 8.530 1.00 50.78 226 LEU A N 1
ATOM 1859 C CA . LEU A 1 226 ? -5.587 -15.523 9.512 1.00 50.78 226 LEU A CA 1
ATOM 1860 C C . LEU A 1 226 ? -4.501 -16.322 10.260 1.00 50.78 226 LEU A C 1
ATOM 1862 O O . LEU A 1 226 ? -3.558 -15.733 10.769 1.00 50.78 226 LEU A O 1
ATOM 1866 N N . ILE A 1 227 ? -4.566 -17.658 10.258 1.00 54.88 227 ILE A N 1
ATOM 1867 C CA . ILE A 1 227 ? -3.638 -18.518 11.025 1.00 54.88 227 ILE A CA 1
ATOM 1868 C C . ILE A 1 227 ? -2.275 -18.708 10.321 1.00 54.88 227 ILE A C 1
ATOM 1870 O O . ILE A 1 227 ? -1.297 -19.080 10.950 1.00 54.88 227 ILE A O 1
ATOM 1874 N N . ILE A 1 228 ? -2.163 -18.398 9.025 1.00 52.88 228 ILE A N 1
ATOM 1875 C CA . ILE A 1 228 ? -0.959 -18.705 8.226 1.00 52.88 228 ILE A CA 1
ATOM 1876 C C . ILE A 1 228 ? 0.207 -17.726 8.494 1.00 52.88 228 ILE A C 1
ATOM 1878 O O . ILE A 1 228 ? 1.353 -18.029 8.180 1.00 52.88 228 ILE A O 1
ATOM 1882 N N . ILE A 1 229 ? -0.050 -16.557 9.092 1.00 53.81 229 ILE A N 1
ATOM 1883 C CA . ILE A 1 229 ? 0.969 -15.499 9.226 1.00 53.81 229 ILE A CA 1
ATOM 1884 C C . ILE A 1 229 ? 1.978 -15.791 10.354 1.00 53.81 229 ILE A C 1
ATOM 1886 O O . ILE A 1 229 ? 3.127 -15.370 10.247 1.00 53.81 229 ILE A O 1
ATOM 1890 N N . ASP A 1 230 ? 1.601 -16.558 11.382 1.00 53.19 230 ASP A N 1
ATOM 1891 C CA . ASP A 1 230 ? 2.456 -16.790 12.561 1.00 53.19 230 ASP A CA 1
ATOM 1892 C C . ASP A 1 230 ? 3.617 -17.776 12.309 1.00 53.19 230 ASP A C 1
ATOM 1894 O O . ASP A 1 230 ? 4.612 -17.753 13.029 1.00 53.19 230 ASP A O 1
ATOM 1898 N N . GLU A 1 231 ? 3.542 -18.608 11.262 1.00 62.59 231 GLU A N 1
ATOM 1899 C CA . GLU A 1 231 ? 4.617 -19.553 10.900 1.00 62.59 231 GLU A CA 1
ATOM 1900 C C . GLU A 1 231 ? 5.670 -18.965 9.945 1.00 62.59 231 GLU A C 1
ATOM 1902 O O . GLU A 1 231 ? 6.694 -19.598 9.672 1.00 62.59 231 GLU A O 1
ATOM 1907 N N . MET A 1 232 ? 5.463 -17.756 9.417 1.00 69.44 232 MET A N 1
ATOM 1908 C CA . MET A 1 232 ? 6.422 -17.159 8.490 1.00 69.44 232 MET A CA 1
ATOM 1909 C C . MET A 1 232 ? 7.560 -16.480 9.265 1.00 69.44 232 MET A C 1
ATOM 1911 O O . MET A 1 232 ? 7.329 -15.566 10.053 1.00 69.44 232 MET A O 1
ATOM 1915 N N . ASN A 1 233 ? 8.809 -16.883 8.995 1.00 78.62 233 ASN A N 1
ATOM 1916 C CA . ASN A 1 233 ? 10.026 -16.219 9.489 1.00 78.62 233 ASN A CA 1
ATOM 1917 C C . ASN A 1 233 ? 10.165 -14.808 8.878 1.00 78.62 233 ASN A C 1
ATOM 1919 O O . ASN A 1 233 ? 10.938 -14.584 7.945 1.00 78.62 233 ASN A O 1
ATOM 1923 N N . LEU A 1 234 ? 9.371 -13.860 9.373 1.00 84.12 234 LEU A N 1
ATOM 1924 C CA . LEU A 1 234 ? 9.364 -12.462 8.951 1.00 84.12 234 LEU A CA 1
ATOM 1925 C C . LEU A 1 234 ? 10.454 -11.664 9.678 1.00 84.12 234 LEU A C 1
ATOM 1927 O O . LEU A 1 234 ? 10.859 -11.989 10.794 1.00 84.12 234 LEU A O 1
ATOM 1931 N N . SER A 1 235 ? 10.928 -10.590 9.042 1.00 87.75 235 SER A N 1
ATOM 1932 C CA . SER A 1 235 ? 11.894 -9.681 9.661 1.00 87.75 235 SER A CA 1
ATOM 1933 C C . SER A 1 235 ? 11.286 -8.957 10.868 1.00 87.75 235 SER A C 1
ATOM 1935 O O . SER A 1 235 ? 10.079 -8.708 10.917 1.00 87.75 235 SER A O 1
ATOM 1937 N N . LEU A 1 236 ? 12.135 -8.578 11.832 1.00 73.50 236 LEU A N 1
ATOM 1938 C CA . LEU A 1 236 ? 11.723 -7.920 13.081 1.00 73.50 236 LEU A CA 1
ATOM 1939 C C . LEU A 1 236 ? 10.837 -6.684 12.822 1.00 73.50 236 LEU A C 1
ATOM 1941 O O . LEU A 1 236 ? 9.780 -6.532 13.420 1.00 73.50 236 LEU A O 1
ATOM 1945 N N . THR A 1 237 ? 11.205 -5.866 11.833 1.00 74.38 237 THR A N 1
ATOM 1946 C CA . THR A 1 237 ? 10.457 -4.660 11.442 1.00 74.38 237 THR A CA 1
ATOM 1947 C C . THR A 1 237 ? 9.056 -4.974 10.920 1.00 74.38 237 THR A C 1
ATOM 1949 O O . THR A 1 237 ? 8.110 -4.231 11.171 1.00 74.38 237 THR A O 1
ATOM 1952 N N . VAL A 1 238 ? 8.906 -6.078 10.183 1.00 77.50 238 VAL A N 1
ATOM 1953 C CA . VAL A 1 238 ? 7.599 -6.517 9.680 1.00 77.50 238 VAL A CA 1
ATOM 1954 C C . VAL A 1 238 ? 6.748 -7.026 10.839 1.00 77.50 238 VAL A C 1
ATOM 1956 O O . VAL A 1 238 ? 5.565 -6.698 10.908 1.00 77.50 238 VAL A O 1
ATOM 1959 N N . LYS A 1 239 ? 7.349 -7.749 11.789 1.00 75.75 239 LYS A N 1
ATOM 1960 C CA . LYS A 1 239 ? 6.665 -8.206 13.003 1.00 75.75 239 LYS A CA 1
ATOM 1961 C C . LYS A 1 239 ? 6.121 -7.032 13.823 1.00 75.75 239 LYS A C 1
ATOM 1963 O O . LYS A 1 239 ? 4.951 -7.050 14.195 1.00 75.75 239 LYS A O 1
ATOM 1968 N N . ASP A 1 240 ? 6.913 -5.981 14.018 1.00 69.62 240 ASP A N 1
ATOM 1969 C CA . ASP A 1 240 ? 6.479 -4.776 14.740 1.00 69.62 240 ASP A CA 1
ATOM 1970 C C . ASP A 1 240 ? 5.352 -4.034 14.011 1.00 69.62 240 ASP A C 1
ATOM 1972 O O . ASP A 1 240 ? 4.385 -3.577 14.632 1.00 69.62 240 ASP A O 1
ATOM 1976 N N . TYR A 1 241 ? 5.425 -3.976 12.679 1.00 82.50 241 TYR A N 1
ATOM 1977 C CA . TYR A 1 241 ? 4.368 -3.401 11.850 1.00 82.50 241 TYR A CA 1
ATOM 1978 C C . TYR A 1 241 ? 3.050 -4.174 11.998 1.00 82.50 241 TYR A C 1
ATOM 1980 O O . TYR A 1 241 ? 2.010 -3.566 12.255 1.00 82.50 241 TYR A O 1
ATOM 1988 N N . PHE A 1 242 ? 3.082 -5.507 11.900 1.00 77.56 242 PHE A N 1
ATOM 1989 C CA . PHE A 1 242 ? 1.891 -6.346 12.075 1.00 77.56 242 PHE A CA 1
ATOM 1990 C C . PHE A 1 242 ? 1.334 -6.278 13.497 1.00 77.56 242 PHE A C 1
ATOM 1992 O O . PHE A 1 242 ? 0.120 -6.165 13.661 1.00 77.56 242 PHE A O 1
ATOM 1999 N N . ASN A 1 243 ? 2.198 -6.264 14.511 1.00 75.19 243 ASN A N 1
ATOM 2000 C CA . ASN A 1 243 ? 1.780 -6.148 15.907 1.00 75.19 243 ASN A CA 1
ATOM 2001 C C . ASN A 1 243 ? 1.106 -4.804 16.207 1.00 75.19 243 ASN A C 1
ATOM 2003 O O . ASN A 1 243 ? 0.220 -4.743 17.054 1.00 75.19 243 ASN A O 1
ATOM 2007 N N . THR A 1 244 ? 1.490 -3.736 15.506 1.00 78.25 244 THR A N 1
ATOM 2008 C CA . THR A 1 244 ? 0.909 -2.403 15.714 1.00 78.25 244 THR A CA 1
ATOM 2009 C C . THR A 1 244 ? -0.357 -2.195 14.879 1.00 78.25 244 THR A C 1
ATOM 2011 O O . THR A 1 244 ? -1.379 -1.726 15.379 1.00 78.25 244 THR A O 1
ATOM 2014 N N . ILE A 1 245 ? -0.316 -2.547 13.592 1.00 78.62 245 ILE A N 1
ATOM 2015 C CA . ILE A 1 245 ? -1.393 -2.237 12.637 1.00 78.62 245 ILE A CA 1
ATOM 2016 C C . ILE A 1 245 ? -2.456 -3.330 12.590 1.00 78.62 245 ILE A C 1
ATOM 2018 O O . ILE A 1 245 ? -3.628 -3.023 12.371 1.00 78.62 245 ILE A O 1
ATOM 2022 N N . GLY A 1 246 ? -2.083 -4.583 12.844 1.00 80.38 246 GLY A N 1
ATOM 2023 C CA . GLY A 1 246 ? -3.007 -5.715 12.885 1.00 80.38 246 GLY A CA 1
ATOM 2024 C C . GLY A 1 246 ? -4.162 -5.493 13.864 1.00 80.38 246 GLY A C 1
ATOM 2025 O O . GLY A 1 246 ? -5.314 -5.518 13.429 1.00 80.38 246 GLY A O 1
ATOM 2026 N N . PRO A 1 247 ? -3.901 -5.183 15.149 1.00 81.12 247 PRO A N 1
ATOM 2027 C CA . PRO A 1 247 ? -4.960 -4.920 16.121 1.00 81.12 247 PRO A CA 1
ATOM 2028 C C . PRO A 1 247 ? -5.846 -3.727 15.751 1.00 81.12 247 PRO A C 1
ATOM 2030 O O . PRO A 1 247 ? -7.055 -3.773 15.977 1.00 81.12 247 PRO A O 1
ATOM 2033 N N . LEU A 1 248 ? -5.275 -2.677 15.148 1.00 72.88 248 LEU A N 1
ATOM 2034 C CA . LEU A 1 248 ? -6.039 -1.520 14.672 1.00 72.88 248 LEU A CA 1
ATOM 2035 C C . LEU A 1 248 ? -6.993 -1.908 13.538 1.00 72.88 248 LEU A C 1
ATOM 2037 O O . LEU A 1 248 ? -8.183 -1.605 13.614 1.00 72.88 248 LEU A O 1
ATOM 2041 N N . LEU A 1 249 ? -6.499 -2.612 12.517 1.00 78.81 249 LEU A N 1
ATOM 2042 C CA . LEU A 1 249 ? -7.323 -3.085 11.402 1.00 78.81 249 LEU A CA 1
ATOM 2043 C C . LEU A 1 249 ? -8.396 -4.067 11.871 1.00 78.81 249 LEU A C 1
ATOM 2045 O O . LEU A 1 249 ? -9.550 -3.950 11.462 1.00 78.81 249 LEU A O 1
ATOM 2049 N N . TYR A 1 250 ? -8.040 -4.984 12.769 1.00 79.81 250 TYR A N 1
ATOM 2050 C CA . TYR A 1 250 ? -8.979 -5.933 13.358 1.00 79.81 250 TYR A CA 1
ATOM 2051 C C . TYR A 1 250 ? -10.081 -5.219 14.151 1.00 79.81 250 TYR A C 1
ATOM 2053 O O . TYR A 1 250 ? -11.266 -5.506 13.979 1.00 79.81 250 TYR A O 1
ATOM 2061 N N . SER A 1 251 ? -9.718 -4.227 14.966 1.00 80.75 251 SER A N 1
ATOM 2062 C CA . SER A 1 251 ? -10.685 -3.421 15.721 1.00 80.75 251 SER A CA 1
ATOM 2063 C C . SER A 1 251 ? -11.618 -2.638 14.793 1.00 80.75 251 SER A C 1
ATOM 2065 O O . SER A 1 251 ? -12.822 -2.587 15.022 1.00 80.75 251 SER A O 1
ATOM 2067 N N . ILE A 1 252 ? -11.093 -2.064 13.706 1.00 79.75 252 ILE A N 1
ATOM 2068 C CA . ILE A 1 252 ? -11.909 -1.350 12.713 1.00 79.75 252 ILE A CA 1
ATOM 2069 C C . ILE A 1 252 ? -12.863 -2.312 11.997 1.00 79.75 252 ILE A C 1
ATOM 2071 O O . ILE A 1 252 ? -14.045 -1.993 11.874 1.00 79.75 252 ILE A O 1
ATOM 2075 N N . SER A 1 253 ? -12.378 -3.478 11.559 1.00 80.25 253 SER A N 1
ATOM 2076 C CA . SER A 1 253 ? -13.203 -4.481 10.873 1.00 80.25 253 SER A CA 1
ATOM 2077 C C . SER A 1 253 ? -14.325 -4.979 11.777 1.00 80.25 253 SER A C 1
ATOM 2079 O O . SER A 1 253 ? -15.487 -4.933 11.394 1.00 80.25 253 SER A O 1
ATOM 2081 N N . THR A 1 254 ? -14.004 -5.359 13.014 1.00 77.56 254 THR A N 1
ATOM 2082 C CA . THR A 1 254 ? -15.001 -5.854 13.977 1.00 77.56 254 THR A CA 1
ATOM 2083 C C . THR A 1 254 ? -16.047 -4.796 14.326 1.00 77.56 254 THR A C 1
ATOM 2085 O O . THR A 1 254 ? -17.239 -5.104 14.359 1.00 77.56 254 THR A O 1
ATOM 2088 N N . ILE A 1 255 ? -15.646 -3.535 14.528 1.00 76.25 255 ILE A N 1
ATOM 2089 C CA . ILE A 1 255 ? -16.593 -2.426 14.720 1.00 76.25 255 ILE A CA 1
ATOM 2090 C C . ILE A 1 255 ? -17.469 -2.261 13.476 1.00 76.25 255 ILE A C 1
ATOM 2092 O O . ILE A 1 255 ? -18.689 -2.128 13.596 1.00 76.25 255 ILE A O 1
ATOM 2096 N N . PHE A 1 256 ? -16.876 -2.283 12.283 1.00 84.06 256 PHE A N 1
ATOM 2097 C CA . PHE A 1 256 ? -17.630 -2.154 11.045 1.00 84.06 256 PHE A CA 1
ATOM 2098 C C . PHE A 1 256 ? -18.660 -3.281 10.912 1.00 84.06 256 PHE A C 1
ATOM 2100 O O . PHE A 1 256 ? -19.843 -2.989 10.778 1.00 84.06 256 PHE A O 1
ATOM 2107 N N . ASP A 1 257 ? -18.269 -4.541 11.068 1.00 79.69 257 ASP A N 1
ATOM 2108 C CA . ASP A 1 257 ? -19.167 -5.685 10.891 1.00 79.69 257 ASP A CA 1
ATOM 2109 C C . ASP A 1 257 ? -20.300 -5.714 11.928 1.00 79.69 257 ASP A C 1
ATOM 2111 O O . ASP A 1 257 ? -21.472 -5.902 11.579 1.00 79.69 257 ASP A O 1
ATOM 2115 N N . ILE A 1 258 ? -19.990 -5.450 13.202 1.00 78.06 258 ILE A N 1
ATOM 2116 C CA . ILE A 1 258 ? -20.987 -5.466 14.284 1.00 78.06 258 ILE A CA 1
ATOM 2117 C C . ILE A 1 258 ? -21.992 -4.322 14.128 1.00 78.06 258 ILE A C 1
ATOM 2119 O O . ILE A 1 258 ? -23.202 -4.513 14.320 1.00 78.06 258 ILE A O 1
ATOM 2123 N N . PHE A 1 259 ? -21.510 -3.116 13.825 1.00 79.19 259 PHE A N 1
ATOM 2124 C CA . PHE A 1 259 ? -22.345 -1.922 13.881 1.00 79.19 259 PHE A CA 1
ATOM 2125 C C . PHE A 1 259 ? -22.966 -1.556 12.536 1.00 79.19 259 PHE A C 1
ATOM 2127 O O . PHE A 1 259 ? -24.115 -1.114 12.522 1.00 79.19 259 PHE A O 1
ATOM 2134 N N . TYR A 1 260 ? -22.284 -1.773 11.408 1.00 87.06 260 TYR A N 1
ATOM 2135 C CA . TYR A 1 260 ? -22.789 -1.398 10.083 1.00 87.06 260 TYR A CA 1
ATOM 2136 C C . TYR A 1 260 ? -24.136 -2.059 9.784 1.00 87.06 260 TYR A C 1
ATOM 2138 O O . TYR A 1 260 ? -25.099 -1.382 9.409 1.00 87.06 260 TYR A O 1
ATOM 2146 N N . HIS A 1 261 ? -24.243 -3.368 10.027 1.00 78.44 261 HIS A N 1
ATOM 2147 C CA . HIS A 1 261 ? -25.484 -4.099 9.787 1.00 78.44 261 HIS A CA 1
ATOM 2148 C C . HIS A 1 261 ? -26.619 -3.623 10.709 1.00 78.44 261 HIS A C 1
ATOM 2150 O O . HIS A 1 261 ? -27.740 -3.383 10.251 1.00 78.44 261 HIS A O 1
ATOM 2156 N N . LYS A 1 262 ? -26.330 -3.402 12.000 1.00 76.75 262 LYS A N 1
ATOM 2157 C CA . LYS A 1 262 ? -27.319 -2.882 12.960 1.00 76.75 262 LYS A CA 1
ATOM 2158 C C . LYS A 1 262 ? -27.793 -1.480 12.582 1.00 76.75 262 LYS A C 1
ATOM 2160 O O . LYS A 1 262 ? -28.996 -1.225 12.600 1.00 76.75 262 LYS A O 1
ATOM 2165 N N . PHE A 1 263 ? -26.885 -0.592 12.181 1.00 78.06 263 PHE A N 1
ATOM 2166 C CA . PHE A 1 263 ? -27.242 0.754 11.735 1.00 78.06 263 PHE A CA 1
ATOM 2167 C C . PHE A 1 263 ? -28.071 0.741 10.454 1.00 78.06 263 PHE A C 1
ATOM 2169 O O . PHE A 1 263 ? -29.013 1.526 10.340 1.00 78.06 263 PHE A O 1
ATOM 2176 N N . LYS A 1 264 ? -27.781 -0.170 9.518 1.00 89.62 264 LYS A N 1
ATOM 2177 C CA . LYS A 1 264 ? -28.602 -0.351 8.317 1.00 89.62 264 LYS A CA 1
ATOM 2178 C C . LYS A 1 264 ? -30.040 -0.740 8.678 1.00 89.62 264 LYS A C 1
ATOM 2180 O O . LYS A 1 264 ? -30.966 -0.073 8.220 1.00 89.62 264 LYS A O 1
ATOM 2185 N N . ILE A 1 265 ? -30.222 -1.730 9.559 1.00 87.31 265 ILE A N 1
ATOM 2186 C CA . ILE A 1 265 ? -31.553 -2.152 10.035 1.00 87.31 265 ILE A CA 1
ATOM 2187 C C . ILE A 1 265 ? -32.283 -0.999 10.735 1.00 87.31 265 ILE A C 1
ATOM 2189 O O . ILE A 1 265 ? -33.458 -0.756 10.466 1.00 87.31 265 ILE A O 1
ATOM 2193 N N . ILE A 1 266 ? -31.599 -0.265 11.618 1.00 88.00 266 ILE A N 1
ATOM 2194 C CA . ILE A 1 266 ? -32.195 0.874 12.335 1.00 88.00 266 ILE A CA 1
ATOM 2195 C C . ILE A 1 266 ? -32.631 1.965 11.349 1.00 88.00 266 ILE A C 1
ATOM 2197 O O . ILE A 1 266 ? -33.742 2.480 11.454 1.00 88.00 266 ILE A O 1
ATOM 2201 N N . LYS A 1 267 ? -31.798 2.288 10.353 1.00 94.69 267 LYS A N 1
ATOM 2202 C CA . LYS A 1 267 ? -32.117 3.289 9.325 1.00 94.69 267 LYS A CA 1
ATOM 2203 C C . LYS A 1 267 ? -33.339 2.889 8.497 1.00 94.69 267 LYS A C 1
ATOM 2205 O O . LYS A 1 267 ? -34.182 3.737 8.203 1.00 94.69 267 LYS A O 1
ATOM 2210 N N . GLU A 1 268 ? -33.442 1.616 8.122 1.00 95.31 268 GLU A N 1
ATOM 2211 C CA . GLU A 1 268 ? -34.607 1.090 7.406 1.00 95.31 268 GLU A CA 1
ATOM 2212 C C . GLU A 1 268 ? -35.871 1.144 8.274 1.00 95.31 268 GLU A C 1
ATOM 2214 O O . GLU A 1 268 ? -36.905 1.610 7.795 1.00 95.31 268 GLU A O 1
ATOM 2219 N N . ARG A 1 269 ? -35.779 0.789 9.563 1.00 94.69 269 ARG A N 1
ATOM 2220 C CA . ARG A 1 269 ? -36.899 0.899 10.513 1.00 94.69 269 ARG A CA 1
ATOM 2221 C C . ARG A 1 269 ? -37.395 2.341 10.652 1.00 94.69 269 ARG A C 1
ATOM 2223 O O . ARG A 1 269 ? -38.582 2.581 10.463 1.00 94.69 269 ARG A O 1
ATOM 2230 N N . ILE A 1 270 ? -36.492 3.298 10.877 1.00 93.75 270 ILE A N 1
ATOM 2231 C CA . ILE A 1 270 ? -36.837 4.728 10.985 1.00 93.75 270 ILE A CA 1
ATOM 2232 C C . ILE A 1 270 ? -37.503 5.226 9.694 1.00 93.75 270 ILE A C 1
ATOM 2234 O O . ILE A 1 270 ? -38.463 5.992 9.733 1.00 93.75 270 ILE A O 1
ATOM 2238 N N . LYS A 1 271 ? -37.029 4.776 8.524 1.00 97.12 271 LYS A N 1
ATOM 2239 C CA . LYS A 1 271 ? -37.644 5.129 7.236 1.00 97.12 271 LYS A CA 1
ATOM 2240 C C . LYS A 1 271 ? -39.087 4.619 7.134 1.00 97.12 271 LYS A C 1
ATOM 2242 O O . LYS A 1 271 ? -39.943 5.344 6.631 1.00 97.12 271 LYS A O 1
ATOM 2247 N N . VAL A 1 272 ? -39.359 3.400 7.602 1.00 97.56 272 VAL A N 1
ATOM 2248 C CA . VAL A 1 272 ? -40.711 2.818 7.620 1.00 97.56 272 VAL A CA 1
ATOM 2249 C C . VAL A 1 272 ? -41.618 3.557 8.607 1.00 97.56 272 VAL A C 1
ATOM 2251 O O . VAL A 1 272 ? -42.727 3.933 8.231 1.00 97.56 272 VAL A O 1
ATOM 2254 N N . GLU A 1 273 ? -41.140 3.835 9.820 1.00 97.25 273 GLU A N 1
ATOM 2255 C CA . GLU A 1 273 ? -41.887 4.584 10.842 1.00 97.25 273 GLU A CA 1
ATOM 2256 C C . GLU A 1 273 ? -42.249 5.994 10.356 1.00 97.25 273 GLU A C 1
ATOM 2258 O O . GLU A 1 273 ? -43.410 6.395 10.428 1.00 97.25 273 GLU A O 1
ATOM 2263 N N . ASN A 1 274 ? -41.300 6.710 9.747 1.00 97.44 274 ASN A N 1
ATOM 2264 C CA . ASN A 1 274 ? -41.548 8.036 9.176 1.00 97.44 274 ASN A CA 1
ATOM 2265 C C . ASN A 1 274 ? -42.585 8.004 8.044 1.00 97.44 274 ASN A C 1
ATOM 2267 O O . ASN A 1 274 ? -43.420 8.903 7.940 1.00 97.44 274 ASN A O 1
ATOM 2271 N N . ASN A 1 275 ? -42.562 6.973 7.195 1.00 97.62 275 ASN A N 1
ATOM 2272 C CA . ASN A 1 275 ? -43.574 6.808 6.152 1.00 97.62 275 ASN A CA 1
ATOM 2273 C C . ASN A 1 275 ? -44.959 6.519 6.751 1.00 97.62 275 ASN A C 1
ATOM 2275 O O . ASN A 1 275 ? -45.955 7.055 6.268 1.00 97.62 275 ASN A O 1
ATOM 2279 N N . MET A 1 276 ? -45.030 5.712 7.812 1.00 97.44 276 MET A N 1
ATOM 2280 C CA . MET A 1 276 ? -46.283 5.413 8.507 1.00 97.44 276 MET A CA 1
ATOM 2281 C C . MET A 1 276 ? -46.868 6.660 9.182 1.00 97.44 276 MET A C 1
ATOM 2283 O O . MET A 1 276 ? -48.068 6.909 9.060 1.00 97.44 276 MET A O 1
ATOM 2287 N N . MET A 1 277 ? -46.027 7.482 9.817 1.00 97.50 277 MET A N 1
ATOM 2288 C CA . MET A 1 277 ? -46.444 8.749 10.428 1.00 97.50 277 MET A CA 1
ATOM 2289 C C . MET A 1 277 ? -47.020 9.725 9.398 1.00 97.50 277 MET A C 1
ATOM 2291 O O . MET A 1 277 ? -48.111 10.246 9.616 1.00 97.50 277 MET A O 1
ATOM 2295 N N . LYS A 1 278 ? -46.377 9.875 8.231 1.00 97.81 278 LYS A N 1
ATOM 2296 C CA . LYS A 1 278 ? -46.913 10.694 7.127 1.00 97.81 278 LYS A CA 1
ATOM 2297 C C . LYS A 1 278 ? -48.290 10.225 6.654 1.00 97.81 278 LYS A C 1
ATOM 2299 O O . LYS A 1 278 ? -49.168 11.035 6.385 1.00 97.81 278 LYS A O 1
ATOM 2304 N N . VAL A 1 279 ? -48.511 8.911 6.565 1.00 97.94 279 VAL A N 1
ATOM 2305 C CA . VAL A 1 279 ? -49.826 8.362 6.187 1.00 97.94 279 VAL A CA 1
ATOM 2306 C C . VAL A 1 279 ? -50.886 8.678 7.247 1.00 97.94 279 VAL A C 1
ATOM 2308 O O . VAL A 1 279 ? -52.028 8.977 6.895 1.00 97.94 279 VAL A O 1
ATOM 2311 N N . ILE A 1 280 ? -50.531 8.628 8.534 1.00 98.12 280 ILE A N 1
ATOM 2312 C CA . ILE A 1 280 ? -51.438 8.984 9.636 1.00 98.12 280 ILE A CA 1
ATOM 2313 C C . ILE A 1 280 ? -51.778 10.479 9.603 1.00 98.12 280 ILE A C 1
ATOM 2315 O O . ILE A 1 280 ? -52.944 10.831 9.777 1.00 98.12 280 ILE A O 1
ATOM 2319 N N . GLU A 1 281 ? -50.798 11.348 9.357 1.00 98.06 281 GLU A N 1
ATOM 2320 C CA . GLU A 1 281 ? -51.006 12.797 9.218 1.00 98.06 281 GLU A CA 1
ATOM 2321 C C . GLU A 1 281 ? -51.945 13.118 8.052 1.00 98.06 281 GLU A C 1
ATOM 2323 O O . GLU A 1 281 ? -52.978 13.748 8.273 1.00 98.06 281 GLU A O 1
ATOM 2328 N N . ASN A 1 282 ? -51.690 12.562 6.864 1.00 97.69 282 ASN A N 1
ATOM 2329 C CA . ASN A 1 282 ? -52.556 12.751 5.694 1.00 97.69 282 ASN A CA 1
ATOM 2330 C C . ASN A 1 282 ? -54.004 12.289 5.951 1.00 97.69 282 ASN A C 1
ATOM 2332 O O . ASN A 1 282 ? -54.958 12.904 5.477 1.00 97.69 282 ASN A O 1
ATOM 2336 N N . ARG A 1 283 ? -54.198 11.200 6.713 1.00 97.94 283 ARG A N 1
ATOM 2337 C CA . ARG A 1 283 ? -55.544 10.742 7.107 1.00 97.94 283 ARG A CA 1
ATOM 2338 C C . ARG A 1 283 ? -56.231 11.732 8.043 1.00 97.94 283 ARG A C 1
ATOM 2340 O O . ARG A 1 283 ? -57.415 11.998 7.856 1.00 97.94 283 ARG A O 1
ATOM 2347 N N . LYS A 1 284 ? -55.506 12.282 9.022 1.00 97.94 284 LYS A N 1
ATOM 2348 C CA . LYS A 1 284 ? -56.043 13.309 9.927 1.00 97.94 284 LYS A CA 1
ATOM 2349 C C . LYS A 1 284 ? -56.437 14.566 9.156 1.00 97.94 284 LYS A C 1
ATOM 2351 O O . LYS A 1 284 ? -57.531 15.074 9.372 1.00 97.94 284 LYS A O 1
ATOM 2356 N N . GLU A 1 285 ? -55.591 15.034 8.240 1.00 98.00 285 GLU A N 1
ATOM 2357 C CA . GLU A 1 285 ? -55.894 16.185 7.377 1.00 98.00 285 GLU A CA 1
ATOM 2358 C C . GLU A 1 285 ? -57.169 15.960 6.558 1.00 98.00 285 GLU A C 1
ATOM 2360 O O . GLU A 1 285 ? -58.068 16.801 6.573 1.00 98.00 285 GLU A O 1
ATOM 2365 N N . TYR A 1 286 ? -57.303 14.787 5.934 1.00 97.81 286 TYR A N 1
ATOM 2366 C CA . TYR A 1 286 ? -58.512 14.414 5.201 1.00 97.81 286 TYR A CA 1
ATOM 2367 C C . TYR A 1 286 ? -59.765 14.380 6.095 1.00 97.81 286 TYR A C 1
ATOM 2369 O O . TYR A 1 286 ? -60.830 14.859 5.701 1.00 97.81 286 TYR A O 1
ATOM 2377 N N . GLU A 1 287 ? -59.662 13.844 7.315 1.00 97.94 287 GLU A N 1
ATOM 2378 C CA . GLU A 1 287 ? -60.770 13.851 8.278 1.00 97.94 287 GLU A CA 1
ATOM 2379 C C . GLU A 1 287 ? -61.170 15.269 8.704 1.00 97.94 287 GLU A C 1
ATOM 2381 O O . GLU A 1 287 ? -62.368 15.558 8.793 1.00 97.94 287 GLU A O 1
ATOM 2386 N N . TYR A 1 288 ? -60.201 16.159 8.941 1.00 97.75 288 TYR A N 1
ATOM 2387 C CA . TYR A 1 288 ? -60.469 17.563 9.260 1.00 97.75 288 TYR A CA 1
ATOM 2388 C C . TYR A 1 288 ? -61.168 18.279 8.107 1.00 97.75 288 TYR A C 1
ATOM 2390 O O . TYR A 1 288 ? -62.187 18.936 8.332 1.00 97.75 288 TYR A O 1
ATOM 2398 N N . GLN A 1 289 ? -60.677 18.099 6.881 1.00 97.31 289 GLN A N 1
ATOM 2399 C CA . GLN A 1 289 ? -61.273 18.692 5.687 1.00 97.31 289 GLN A CA 1
ATOM 2400 C C . GLN A 1 289 ? -62.714 18.211 5.489 1.00 97.31 289 GLN A C 1
ATOM 2402 O O . GLN A 1 289 ? -63.627 19.022 5.353 1.00 97.31 289 GLN A O 1
ATOM 2407 N N . ARG A 1 290 ? -62.959 16.902 5.620 1.00 96.94 290 ARG A N 1
ATOM 2408 C CA . ARG A 1 290 ? -64.309 16.331 5.525 1.00 96.94 290 ARG A CA 1
ATOM 2409 C C . ARG A 1 290 ? -65.264 16.872 6.594 1.00 96.94 290 ARG A C 1
ATOM 2411 O O . ARG A 1 290 ? -66.445 17.067 6.314 1.00 96.94 290 ARG A O 1
ATOM 2418 N N . ARG A 1 291 ? -64.791 17.093 7.829 1.00 97.44 291 ARG A N 1
ATOM 2419 C CA . ARG A 1 291 ? -65.611 17.727 8.878 1.00 97.44 291 ARG A CA 1
ATOM 2420 C C . ARG A 1 291 ? -65.970 19.156 8.489 1.00 97.44 291 ARG A C 1
ATOM 2422 O O . ARG A 1 291 ? -67.135 19.519 8.612 1.00 97.44 291 ARG A O 1
ATOM 2429 N N . PHE A 1 292 ? -65.007 19.929 7.994 1.00 96.81 292 PHE A N 1
ATOM 2430 C CA . PHE A 1 292 ? -65.230 21.301 7.543 1.00 96.81 292 PHE A CA 1
ATOM 2431 C C . PHE A 1 292 ? -66.254 21.371 6.396 1.00 96.81 292 PHE A C 1
ATOM 2433 O O . PHE A 1 292 ? -67.205 22.146 6.475 1.00 96.81 292 PHE A O 1
ATOM 2440 N N . ASP A 1 293 ? -66.136 20.482 5.406 1.00 96.12 293 ASP A N 1
ATOM 2441 C CA . ASP A 1 293 ? -67.078 20.368 4.281 1.00 96.12 293 ASP A CA 1
ATOM 2442 C C . ASP A 1 293 ? -68.494 19.957 4.713 1.00 96.12 293 ASP A C 1
ATOM 2444 O O . ASP A 1 293 ? -69.484 20.313 4.076 1.00 96.12 293 ASP A O 1
ATOM 2448 N N . ASN A 1 294 ? -68.619 19.172 5.786 1.00 96.50 294 ASN A N 1
ATOM 2449 C CA . ASN A 1 294 ? -69.926 18.830 6.345 1.00 96.50 294 ASN A CA 1
ATOM 2450 C C . ASN A 1 294 ? -70.549 20.019 7.084 1.00 96.50 294 ASN A C 1
ATOM 2452 O O . ASN A 1 294 ? -71.753 20.228 6.965 1.00 96.50 294 ASN A O 1
ATOM 2456 N N . TYR A 1 295 ? -69.753 20.800 7.821 1.00 96.38 295 TYR A N 1
ATOM 2457 C CA . TYR A 1 295 ? -70.235 22.013 8.486 1.00 96.38 295 TYR A CA 1
ATOM 2458 C C . TYR A 1 295 ? -70.701 23.065 7.476 1.00 96.38 295 TYR A C 1
ATOM 2460 O O . TYR A 1 295 ? -71.767 23.641 7.666 1.00 96.38 295 TYR A O 1
ATOM 2468 N N . SER A 1 296 ? -69.960 23.278 6.385 1.00 94.56 296 SER A N 1
ATOM 2469 C CA . SER A 1 296 ? -70.309 24.279 5.366 1.00 94.56 296 SER A CA 1
ATOM 2470 C C . SER A 1 296 ? -71.592 23.972 4.589 1.00 94.56 296 SER A C 1
ATOM 2472 O O . SER A 1 296 ? -72.149 24.873 3.982 1.00 94.56 296 SER A O 1
ATOM 2474 N N . LYS A 1 297 ? -72.078 22.724 4.606 1.00 93.88 297 LYS A N 1
ATOM 2475 C CA . LYS A 1 297 ? -73.357 22.337 3.982 1.00 93.88 297 LYS A CA 1
ATOM 2476 C C . LYS A 1 297 ? -74.583 22.596 4.856 1.00 93.88 297 LYS A C 1
ATOM 2478 O O . LYS A 1 297 ? -75.698 22.519 4.349 1.00 93.88 297 LYS A O 1
ATOM 2483 N N . VAL A 1 298 ? -74.396 22.783 6.163 1.00 94.12 298 VAL A N 1
ATOM 2484 C CA . VAL A 1 298 ? -75.499 22.969 7.123 1.00 94.12 298 VAL A CA 1
ATOM 2485 C C . VAL A 1 298 ? -75.909 24.441 7.236 1.00 94.12 298 VAL A C 1
ATOM 2487 O O . VAL A 1 298 ? -77.054 24.716 7.588 1.00 94.12 298 VAL A O 1
ATOM 2490 N N . PHE A 1 299 ? -74.991 25.361 6.940 1.00 82.69 299 PHE A N 1
ATOM 2491 C CA . PHE A 1 299 ? -75.211 26.809 6.931 1.00 82.69 299 PHE A CA 1
ATOM 2492 C C . PHE A 1 299 ? -75.424 27.317 5.506 1.00 82.69 299 PHE A C 1
ATOM 2494 O O . PHE A 1 299 ? -76.218 28.271 5.354 1.00 82.69 299 PHE A O 1
#

pLDDT: mean 78.42, std 14.71, range [44.09, 98.12]

Foldseek 3Di:
DDDPVQKDKDFDDDPDPPPDDFDFGRIFIDHHPDTDDTPGPDPDDDDDDPDDDDDDDDDDEPPVAWDFADDPDPPHTDTDHADAVVAAPQPWDRPHHQATDCPVHCADDRRSPHHPPPDDDVVVVVVVVVVVVVVVVVVVVVVVVLVVCVPPPVSVVVVVVVVVVVVQWDQDFDQPPPPRDTDRDDTDHHPVVVVVVVVVVVVVVVVVVVVVVCCVVDVPDDDDDDPPPVPDPDDPVVVVVCVVVVVVVVVVVVCCVVVVVVVVVVVVVVVVVVVVVVVVVVVVVVVVVVVVVVVVVVD

Secondary structure (DSSP, 8-state):
---GGGEEEEE---S-TTT----S--EEEEETTEEPPP---------S---------PPPP-TTT-EEE-SS-SS--EEE----SSPPSTT-EEEETTEEE-TTSSEESTTS-EEP-----HHHHHHHHHHHHHHHHHHHHHHHHHHHTTTSHHHHHHHHHHHHHHHT-EEEEEEETTTTEEEEEEEE--HHHHHHHHHHHHHHHHHHHHHHHHHTT-TT-----SGGGGGS---HHHHHHHHHHHHHHHHHHHHHHHHHHHHHHHHHHHHHHHHHHHHHHHHHHHHHHHHHHHHHTT-

Sequence (299 aa):
MLNIKNLMFFKLEMNDTYNTEIKGQTEDYCFETKCELPNFKSQFWQFENNEYHIPIKIKECNSSKYIYQYKESNNFKSCYTPYCEPSCKNNGLCINDNICNCKDTKKTGKFCSDNYKMERVKVYDIIIMIITSLLIINSIGFIIKVYIYQNDQIIKGALIIIFEVADGHKTVTVLIEKENIYEYIDCQRSSLTILSNILNFAIMAIGYYLTYSTRNLQNQFKESLLIIIDEMNLSLTVKDYFNTIGPLLYSISTIFDIFYHKFKIIKERIKVENNMMKVIENRKEYEYQRRFDNYSKVF

Radius of gyration: 44.04 Å; chains: 1; bounding box: 128×52×118 Å